Protein AF-0000000077751850 (afdb_homodimer)

Secondary structure (DSSP, 8-state):
------TTGGG-TTSTTTTT-GGG-SSTTTS-TT-HHHHHHHHHHT-HHHHHHHHHH--SHHHHHHHHHHHHHHHHHHHH-TTTTTHHHHHHHHHHHHHHHHHHHHHHHHS-S-HHHHHHHHHHHHHHHHHHHHHHHHHHTTS------------------/------TTGGG-TTSTTTTT-GGG-SSTTTS-TT-HHHHHHHHHHT-HHHHHHHHHH--SHHHHHHHHHHHHHHHHHHHH-TTTTTHHHHHHHHHHHHHHHHHHHHHHHHS-S-HHHHHHHHHHHHHHHHHHHHHHHHHHTTS------------------

InterPro domains:
  IPR004883 Lateral organ boundaries, LOB [PF03195] (6-106)
  IPR004883 Lateral organ boundaries, LOB [PS50891] (4-111)

Nearest PDB structures (foldseek):
  4l8i-assembly1_A  TM=4.004E-01  e=4.121E+00  synthetic construct
  4l8i-assembly1_A  TM=4.010E-01  e=3.771E+00  synthetic construct

pLDDT: mean 75.79, std 23.79, range [20.64, 98.19]

Radius of gyration: 25.73 Å; Cα contacts (8 Å, |Δi|>4): 328; chains: 2; bounding box: 65×72×96 Å

Solvent-accessible surface area (backbone atoms only — not comparable to full-atom values): 17938 Å² total; per-residue (Å²): 128,85,67,74,54,18,35,51,29,72,78,37,80,81,22,42,31,59,68,72,38,42,93,72,29,87,54,36,88,80,20,36,55,92,44,42,66,62,36,51,46,30,36,62,43,27,27,58,67,36,51,48,54,53,47,66,74,44,85,47,69,66,49,38,51,48,21,50,52,27,46,46,52,43,22,49,34,27,70,75,31,63,42,37,28,63,45,42,51,56,54,46,41,55,49,45,53,51,50,50,49,50,52,50,51,53,52,49,67,68,47,94,63,60,68,69,60,44,51,52,52,49,49,51,52,50,51,48,51,47,51,56,49,45,55,48,41,58,66,43,56,72,58,70,71,81,68,76,80,76,79,76,76,72,76,77,78,76,79,79,130,128,86,67,74,56,18,34,52,29,71,78,37,80,81,22,43,32,60,68,72,37,43,93,73,29,86,55,36,89,80,20,36,55,89,44,42,66,62,36,50,46,30,37,62,45,26,28,58,66,35,51,50,53,51,46,66,73,44,85,47,70,67,48,38,51,47,21,50,53,29,45,46,53,42,22,50,35,27,72,75,32,64,43,37,29,61,45,41,51,57,54,45,41,54,50,46,52,50,49,49,49,50,51,49,49,52,52,49,67,68,47,95,62,60,68,68,59,44,51,53,51,50,48,52,53,50,50,48,52,48,50,54,50,46,55,48,43,59,65,44,59,71,59,71,72,81,68,76,79,76,80,77,76,74,79,80,79,81,64,87,126

Sequence (322 aa):
MDLAICAACKFTSNGPCTLGNGDACIMAPFFPSTEPDKFDRVNKVFGVVNVYKILSILEEPLQREYAVNALCYEAEARIQDPIHGNYDLKLAYDNILNKFKRDIDSAINELEIPTDKKNQLKRLVDARRNAIIGMRENEQGGVHRADGASTSSGPANQNQPMDLAICAACKFTSNGPCTLGNGDACIMAPFFPSTEPDKFDRVNKVFGVVNVYKILSILEEPLQREYAVNALCYEAEARIQDPIHGNYDLKLAYDNILNKFKRDIDSAINELEIPTDKKNQLKRLVDARRNAIIGMRENEQGGVHRADGASTSSGPANQNQP

Foldseek 3Di:
DLAPDFLLCVQDCPACSNVVNLVPGLCCVPGGNVNNVQVVLLCVVQRSVRLSVVLVVDDDNVVNVVVSVVSSQQSVQCVVPVPCRCVVVVVVVLVVLVVVLVVVLVVLVPDPDDPVVSVVVNVVSVVVSCVVVVVVCVVVVVVDDPPDPPPPPPPPPPDDD/DLAPDFLLCVQDCPACSNVVNLVPGLCCVPGGNVNNVQVVLLCVVQRSVRLSVVLVVDDDNVVNVVVSVVSSQQSVQCVVPVPQRCVVCVVVVLVVLVVVLVVVLVVLVPDPDDPVVSVVVNVVSVVVSVVVVVVVCVVVVVPDDPPDPPPPPDDPPPDDD

Organism: Raphanus sativus (NCBI:txid3726)

Structure (mmCIF, N/CA/C/O backbone):
data_AF-0000000077751850-model_v1
#
loop_
_entity.id
_entity.type
_entity.pdbx_description
1 polymer 'LOB domain-containing protein 32-like'
#
loop_
_atom_site.group_PDB
_atom_site.id
_atom_site.type_symbol
_atom_site.label_atom_id
_atom_site.label_alt_id
_atom_site.label_comp_id
_atom_site.label_asym_id
_atom_site.label_entity_id
_atom_site.label_seq_id
_atom_site.pdbx_PDB_ins_code
_atom_site.Cartn_x
_atom_site.Cartn_y
_atom_site.Cartn_z
_atom_site.occupancy
_atom_site.B_iso_or_equiv
_atom_site.auth_seq_id
_atom_site.auth_comp_id
_atom_site.auth_asym_id
_atom_site.auth_atom_id
_atom_site.pdbx_PDB_model_num
ATOM 1 N N . MET A 1 1 ? -22.078 13.266 28.484 1 36.06 1 MET A N 1
ATOM 2 C CA . MET A 1 1 ? -21 12.305 28.641 1 36.06 1 MET A CA 1
ATOM 3 C C . MET A 1 1 ? -19.75 12.766 27.891 1 36.06 1 MET A C 1
ATOM 5 O O . MET A 1 1 ? -19.828 13.156 26.719 1 36.06 1 MET A O 1
ATOM 9 N N . ASP A 1 2 ? -18.875 13.5 28.375 1 49.91 2 ASP A N 1
ATOM 10 C CA . ASP A 1 2 ? -17.656 14.125 27.891 1 49.91 2 ASP A CA 1
ATOM 11 C C . ASP A 1 2 ? -16.844 13.148 27.031 1 49.91 2 ASP A C 1
ATOM 13 O O . ASP A 1 2 ? -16.25 12.203 27.547 1 49.91 2 ASP A O 1
ATOM 17 N N . LEU A 1 3 ? -17.312 12.711 25.969 1 63.16 3 LEU A N 1
ATOM 18 C CA . LEU A 1 3 ? -16.672 11.664 25.188 1 63.16 3 LEU A CA 1
ATOM 19 C C . LEU A 1 3 ? -15.195 11.969 24.969 1 63.16 3 LEU A C 1
ATOM 21 O O . LEU A 1 3 ? -14.82 13.117 24.75 1 63.16 3 LEU A O 1
ATOM 25 N N . ALA A 1 4 ? -14.289 11.195 25.531 1 85.44 4 ALA A N 1
ATOM 26 C CA . ALA A 1 4 ? -12.836 11.281 25.375 1 85.44 4 ALA A CA 1
ATOM 27 C C . ALA A 1 4 ? -12.445 11.539 23.922 1 85.44 4 ALA A C 1
ATOM 29 O O . ALA A 1 4 ? -13.086 11.031 23 1 85.44 4 ALA A O 1
ATOM 30 N N . ILE A 1 5 ? -11.641 12.719 23.812 1 95.69 5 ILE A N 1
ATOM 31 C CA . ILE A 1 5 ? -11.055 12.992 22.5 1 95.69 5 ILE A CA 1
ATOM 32 C C . ILE A 1 5 ? -10.445 11.711 21.922 1 95.69 5 ILE A C 1
ATOM 34 O O . ILE A 1 5 ? -9.68 11.023 22.609 1 95.69 5 ILE A O 1
ATOM 38 N N . CYS A 1 6 ? -10.883 11.344 20.781 1 97.44 6 CYS A N 1
ATOM 39 C CA . CYS A 1 6 ? -10.375 10.102 20.219 1 97.44 6 CYS A CA 1
ATOM 40 C C . CYS A 1 6 ? -8.891 10.219 19.875 1 97.44 6 CYS A C 1
ATOM 42 O O . CYS A 1 6 ? -8.328 11.312 19.922 1 97.44 6 CYS A O 1
ATOM 44 N N . ALA A 1 7 ? -8.273 9.148 19.562 1 97.75 7 ALA A N 1
ATOM 45 C CA . ALA A 1 7 ? -6.836 9.102 19.328 1 97.75 7 ALA A CA 1
ATOM 46 C C . ALA A 1 7 ? -6.453 9.898 18.078 1 97.75 7 ALA A C 1
ATOM 48 O O . ALA A 1 7 ? -5.34 10.422 17.984 1 97.75 7 ALA A O 1
ATOM 49 N N . ALA A 1 8 ? -7.34 10.031 17.125 1 98.12 8 ALA A N 1
ATOM 50 C CA . ALA A 1 8 ? -7.062 10.773 15.891 1 98.12 8 ALA A CA 1
ATOM 51 C C . ALA A 1 8 ? -7.168 12.273 16.125 1 98.12 8 ALA A C 1
ATOM 53 O O . ALA A 1 8 ? -6.27 13.031 15.742 1 98.12 8 ALA A O 1
ATOM 54 N N . CYS A 1 9 ? -8.156 12.664 16.797 1 97.5 9 CYS A N 1
ATOM 55 C CA . CYS A 1 9 ? -8.422 14.086 16.984 1 97.5 9 CYS A CA 1
ATOM 56 C C . CYS A 1 9 ? -7.398 14.711 17.922 1 97.5 9 CYS A C 1
ATOM 58 O O . CYS A 1 9 ? -7.273 15.938 17.969 1 97.5 9 CYS A O 1
ATOM 60 N N . LYS A 1 10 ? -6.676 13.922 18.625 1 96.94 10 LYS A N 1
ATOM 61 C CA . LYS A 1 10 ? -5.59 14.445 19.438 1 96.94 10 LYS A CA 1
ATOM 62 C C . LYS A 1 10 ? -4.527 15.125 18.578 1 96.94 10 LYS A C 1
ATOM 64 O O . LYS A 1 10 ? -3.76 15.953 19.078 1 96.94 10 LYS A O 1
ATOM 69 N N . PHE A 1 11 ? -4.449 14.82 17.328 1 97.12 11 PHE A N 1
ATOM 70 C CA . PHE A 1 11 ? -3.398 15.305 16.453 1 97.12 11 PHE A CA 1
ATOM 71 C C . PHE A 1 11 ? -3.852 16.562 15.719 1 97.12 11 PHE A C 1
ATOM 73 O O . PHE A 1 11 ? -3.127 17.078 14.859 1 97.12 11 PHE A O 1
ATOM 80 N N . THR A 1 12 ? -5.012 17.016 15.953 1 95.25 12 THR A N 1
ATOM 81 C CA . THR A 1 12 ? -5.5 18.188 15.219 1 95.25 12 THR A CA 1
ATOM 82 C C . THR A 1 12 ? -6.398 19.047 16.109 1 95.25 12 THR A C 1
ATOM 84 O O . THR A 1 12 ? -7.129 18.516 16.953 1 95.25 12 THR A O 1
ATOM 87 N N . SER A 1 13 ? -6.336 20.297 15.969 1 94.44 13 SER A N 1
ATOM 88 C CA . SER A 1 13 ? -7.168 21.234 16.719 1 94.44 13 SER A CA 1
ATOM 89 C C . SER A 1 13 ? -8.539 21.391 16.078 1 94.44 13 SER A C 1
ATOM 91 O O . SER A 1 13 ? -9.461 21.938 16.688 1 94.44 13 SER A O 1
ATOM 93 N N . ASN A 1 14 ? -8.641 20.938 14.852 1 92.94 14 ASN A N 1
ATOM 94 C CA . ASN A 1 14 ? -9.883 21.109 14.109 1 92.94 14 ASN A CA 1
ATOM 95 C C . ASN A 1 14 ? -10.68 19.812 14.047 1 92.94 14 ASN A C 1
ATOM 97 O O . ASN A 1 14 ? -11.633 19.703 13.273 1 92.94 14 ASN A O 1
ATOM 101 N N . GLY A 1 15 ? -10.305 18.891 14.812 1 94.06 15 GLY A N 1
ATOM 102 C CA . GLY A 1 15 ? -11.016 17.625 14.82 1 94.06 15 GLY A CA 1
ATOM 103 C C . GLY A 1 15 ? -12.383 17.719 15.477 1 94.06 15 GLY A C 1
ATOM 104 O O . GLY A 1 15 ? -12.594 18.531 16.375 1 94.06 15 GLY A O 1
ATOM 105 N N . PRO A 1 16 ? -13.281 16.875 15.016 1 94.44 16 PRO A N 1
ATOM 106 C CA . PRO A 1 16 ? -14.633 16.922 15.578 1 94.44 16 PRO A CA 1
ATOM 107 C C . PRO A 1 16 ? -14.648 16.766 17.094 1 94.44 16 PRO A C 1
ATOM 109 O O . PRO A 1 16 ? -15.398 17.453 17.797 1 94.44 16 PRO A O 1
ATOM 112 N N . CYS A 1 17 ? -13.781 15.898 17.625 1 95.19 17 CYS A N 1
ATOM 113 C CA . CYS A 1 17 ? -13.727 15.727 19.062 1 95.19 17 CYS A CA 1
ATOM 114 C C . CYS A 1 17 ? -13.203 16.984 19.75 1 95.19 17 CYS A C 1
ATOM 116 O O . CYS A 1 17 ? -13.703 17.375 20.812 1 95.19 17 CYS A O 1
ATOM 118 N N . THR A 1 18 ? -12.227 17.547 19.156 1 94.38 18 THR A N 1
ATOM 119 C CA . THR A 1 18 ? -11.594 18.734 19.734 1 94.38 18 THR A CA 1
ATOM 120 C C . THR A 1 18 ? -12.539 19.922 19.703 1 94.38 18 THR A C 1
ATOM 122 O O . THR A 1 18 ? -12.5 20.781 20.578 1 94.38 18 THR A O 1
ATOM 125 N N . LEU A 1 19 ? -13.422 19.906 18.766 1 94.38 19 LEU A N 1
ATOM 126 C CA . LEU A 1 19 ? -14.367 21 18.609 1 94.38 19 LEU A CA 1
ATOM 127 C C . LEU A 1 19 ? -15.656 20.734 19.375 1 94.38 19 LEU A C 1
ATOM 129 O O . LEU A 1 19 ? -16.656 21.438 19.188 1 94.38 19 LEU A O 1
ATOM 133 N N . GLY A 1 20 ? -15.68 19.656 20.125 1 92.38 20 GLY A N 1
ATOM 134 C CA . GLY A 1 20 ? -16.812 19.375 20.984 1 92.38 20 GLY A CA 1
ATOM 135 C C . GLY A 1 20 ? -17.891 18.547 20.312 1 92.38 20 GLY A C 1
ATOM 136 O O . GLY A 1 20 ? -19.016 18.453 20.797 1 92.38 20 GLY A O 1
ATOM 137 N N . ASN A 1 21 ? -17.578 18.062 19.109 1 92.69 21 ASN A N 1
ATOM 138 C CA . ASN A 1 21 ? -18.531 17.281 18.344 1 92.69 21 ASN A CA 1
ATOM 139 C C . ASN A 1 21 ? -18.109 15.82 18.234 1 92.69 21 ASN A C 1
ATOM 141 O O . ASN A 1 21 ? -18.094 15.25 17.141 1 92.69 21 ASN A O 1
ATOM 145 N N . GLY A 1 22 ? -17.75 15.242 19.375 1 92.75 22 GLY A N 1
ATOM 146 C CA . GLY A 1 22 ? -17.219 13.891 19.406 1 92.75 22 GLY A CA 1
ATOM 147 C C . GLY A 1 22 ? -18.219 12.852 18.922 1 92.75 22 GLY A C 1
ATOM 148 O O . GLY A 1 22 ? -17.844 11.852 18.312 1 92.75 22 GLY A O 1
ATOM 149 N N . ASP A 1 23 ? -19.5 13.016 19.094 1 91.56 23 ASP A N 1
ATOM 150 C CA . ASP A 1 23 ? -20.547 12.07 18.719 1 91.56 23 ASP A CA 1
ATOM 151 C C . ASP A 1 23 ? -20.641 11.945 17.203 1 91.56 23 ASP A C 1
ATOM 153 O O . ASP A 1 23 ? -21.094 10.922 16.688 1 91.56 23 ASP A O 1
ATOM 157 N N . ALA A 1 24 ? -20.172 12.977 16.562 1 92.06 24 ALA A N 1
ATOM 158 C CA . ALA A 1 24 ? -20.25 12.992 15.102 1 92.06 24 ALA A CA 1
ATOM 159 C C . ALA A 1 24 ? -18.906 12.664 14.469 1 92.06 24 ALA A C 1
ATOM 161 O O . ALA A 1 24 ? -18.766 12.711 13.242 1 92.06 24 ALA A O 1
ATOM 162 N N . CYS A 1 25 ? -17.953 12.297 15.328 1 96.06 25 CYS A N 1
ATOM 163 C CA . CYS A 1 25 ? -16.609 12.062 14.805 1 96.06 25 CYS A CA 1
ATOM 164 C C . CYS A 1 25 ? -16.547 10.727 14.07 1 96.06 25 CYS A C 1
ATOM 166 O O . CYS A 1 25 ? -16.703 9.672 14.68 1 96.06 25 CYS A O 1
ATOM 168 N N . ILE A 1 26 ? -16.219 10.797 12.812 1 96.06 26 ILE A N 1
ATOM 169 C CA . ILE A 1 26 ? -16.219 9.617 11.961 1 96.06 26 ILE A CA 1
ATOM 170 C C . ILE A 1 26 ? -14.984 8.773 12.25 1 96.06 26 ILE A C 1
ATOM 172 O O . ILE A 1 26 ? -14.891 7.625 11.812 1 96.06 26 ILE A O 1
ATOM 176 N N . MET A 1 27 ? -13.984 9.273 12.992 1 97.06 27 MET A N 1
ATOM 177 C CA . MET A 1 27 ? -12.766 8.539 13.305 1 97.06 27 MET A CA 1
ATOM 178 C C . MET A 1 27 ? -12.859 7.875 14.672 1 97.06 27 MET A C 1
ATOM 180 O O . MET A 1 27 ? -12.219 6.855 14.922 1 97.06 27 MET A O 1
ATOM 184 N N . ALA A 1 28 ? -13.742 8.344 15.508 1 96.5 28 ALA A N 1
ATOM 185 C CA . ALA A 1 28 ? -13.805 7.949 16.906 1 96.5 28 ALA A CA 1
ATOM 186 C C . ALA A 1 28 ? -14.094 6.457 17.047 1 96.5 28 ALA A C 1
ATOM 188 O O . ALA A 1 28 ? -13.484 5.77 17.859 1 96.5 28 ALA A O 1
ATOM 189 N N . PRO A 1 29 ? -14.961 5.91 16.297 1 95.38 29 PRO A N 1
ATOM 190 C CA . PRO A 1 29 ? -15.25 4.484 16.438 1 95.38 29 PRO A CA 1
ATOM 191 C C . PRO A 1 29 ? -14.039 3.602 16.141 1 95.38 29 PRO A C 1
ATOM 193 O O . PRO A 1 29 ? -13.953 2.473 16.625 1 95.38 29 PRO A O 1
ATOM 196 N N . PHE A 1 30 ? -13.125 4.117 15.383 1 96.56 30 PHE A N 1
ATOM 197 C CA . PHE A 1 30 ? -12.047 3.279 14.875 1 96.56 30 PHE A CA 1
ATOM 198 C C . PHE A 1 30 ? -10.734 3.59 15.586 1 96.56 30 PHE A C 1
ATOM 200 O O . PHE A 1 30 ? -9.805 2.781 15.562 1 96.56 30 PHE A O 1
ATOM 207 N N . PHE A 1 31 ? -10.695 4.738 16.125 1 97.38 31 PHE A N 1
ATOM 208 C CA . PHE A 1 31 ? -9.492 5.188 16.812 1 97.38 31 PHE A CA 1
ATOM 209 C C . PHE A 1 31 ? -9.82 5.711 18.203 1 97.38 31 PHE A C 1
ATOM 211 O O . PHE A 1 31 ? -9.594 6.887 18.5 1 97.38 31 PHE A O 1
ATOM 218 N N . PRO A 1 32 ? -10.25 4.789 18.969 1 95.5 32 PRO A N 1
ATOM 219 C CA . PRO A 1 32 ? -10.594 5.227 20.328 1 95.5 32 PRO A CA 1
ATOM 220 C C . PRO A 1 32 ? -9.367 5.668 21.125 1 95.5 32 PRO A C 1
ATOM 222 O O . PRO A 1 32 ? -8.242 5.258 20.828 1 95.5 32 PRO A O 1
ATOM 225 N N . SER A 1 33 ? -9.586 6.441 22.156 1 95.44 33 SER A N 1
ATOM 226 C CA . SER A 1 33 ? -8.508 6.973 22.984 1 95.44 33 SER A CA 1
ATOM 227 C C . SER A 1 33 ? -7.805 5.859 23.766 1 95.44 33 SER A C 1
ATOM 229 O O . SER A 1 33 ? -6.66 6.02 24.188 1 95.44 33 SER A O 1
ATOM 231 N N . THR A 1 34 ? -8.453 4.793 23.875 1 95 34 THR A N 1
ATOM 232 C CA . THR A 1 34 ? -7.91 3.668 24.625 1 95 34 THR A CA 1
ATOM 233 C C . THR A 1 34 ? -6.867 2.916 23.812 1 95 34 THR A C 1
ATOM 235 O O . THR A 1 34 ? -6.113 2.104 24.344 1 95 34 THR A O 1
ATOM 238 N N . GLU A 1 35 ? -6.793 3.107 22.484 1 95.25 35 GLU A N 1
ATOM 239 C CA . GLU A 1 35 ? -5.816 2.488 21.594 1 95.25 35 GLU A CA 1
ATOM 240 C C . GLU A 1 35 ? -5.023 3.543 20.828 1 95.25 35 GLU A C 1
ATOM 242 O O . GLU A 1 35 ? -5.043 3.568 19.609 1 95.25 35 GLU A O 1
ATOM 247 N N . PRO A 1 36 ? -4.277 4.312 21.531 1 95.88 36 PRO A N 1
ATOM 248 C CA . PRO A 1 36 ? -3.609 5.445 20.891 1 95.88 36 PRO A CA 1
ATOM 249 C C . PRO A 1 36 ? -2.559 5.012 19.875 1 95.88 36 PRO A C 1
ATOM 251 O O . PRO A 1 36 ? -2.328 5.711 18.891 1 95.88 36 PRO A O 1
ATOM 254 N N . ASP A 1 37 ? -1.909 3.848 20.094 1 96.56 37 ASP A N 1
ATOM 255 C CA . ASP A 1 37 ? -0.83 3.395 19.234 1 96.56 37 ASP A CA 1
ATOM 256 C C . ASP A 1 37 ? -1.338 3.139 17.812 1 96.56 37 ASP A C 1
ATOM 258 O O . ASP A 1 37 ? -0.607 3.336 16.844 1 96.56 37 ASP A O 1
ATOM 262 N N . LYS A 1 38 ? -2.551 2.721 17.812 1 94.38 38 LYS A N 1
ATOM 263 C CA . LYS A 1 38 ? -3.125 2.396 16.5 1 94.38 38 LYS A CA 1
ATOM 264 C C . LYS A 1 38 ? -3.098 3.605 15.578 1 94.38 38 LYS A C 1
ATOM 266 O O . LYS A 1 38 ? -2.596 3.521 14.453 1 94.38 38 LYS A O 1
ATOM 271 N N . PHE A 1 39 ? -3.6 4.75 16.094 1 97.5 39 PHE A N 1
ATOM 272 C CA . PHE A 1 39 ? -3.617 5.906 15.195 1 97.5 39 PHE A CA 1
ATOM 273 C C . PHE A 1 39 ? -2.229 6.527 15.086 1 97.5 39 PHE A C 1
ATOM 275 O O . PHE A 1 39 ? -1.889 7.121 14.062 1 97.5 39 PHE A O 1
ATOM 282 N N . ASP A 1 40 ? -1.388 6.355 16.094 1 97.94 40 ASP A N 1
ATOM 283 C CA . ASP A 1 40 ? -0.023 6.867 16.016 1 97.94 40 ASP A CA 1
ATOM 284 C C . ASP A 1 40 ? 0.691 6.348 14.773 1 97.94 40 ASP A C 1
ATOM 286 O O . ASP A 1 40 ? 1.348 7.113 14.062 1 97.94 40 ASP A O 1
ATOM 290 N N . ARG A 1 41 ? 0.506 5.109 14.555 1 96 41 ARG A N 1
ATOM 291 C CA . ARG A 1 41 ? 1.165 4.473 13.422 1 96 41 ARG A CA 1
ATOM 292 C C . ARG A 1 41 ? 0.588 4.973 12.102 1 96 41 ARG A C 1
ATOM 294 O O . ARG A 1 41 ? 1.332 5.246 11.156 1 96 41 ARG A O 1
ATOM 301 N N . VAL A 1 42 ? -0.676 5.156 12.055 1 98.06 42 VAL A N 1
ATOM 302 C CA . VAL A 1 42 ? -1.357 5.645 10.859 1 98.06 42 VAL A CA 1
ATOM 303 C C . VAL A 1 42 ? -0.974 7.102 10.602 1 98.06 42 VAL A C 1
ATOM 305 O O . VAL A 1 42 ? -0.701 7.484 9.469 1 98.06 42 VAL A O 1
ATOM 308 N N . ASN A 1 43 ? -0.89 7.832 11.664 1 98.19 43 ASN A N 1
ATOM 309 C CA . ASN A 1 43 ? -0.551 9.25 11.57 1 98.19 43 ASN A CA 1
ATOM 310 C C . ASN A 1 43 ? 0.87 9.453 11.047 1 98.19 43 ASN A C 1
ATOM 312 O O . ASN A 1 43 ? 1.144 10.422 10.336 1 98.19 43 ASN A O 1
ATOM 316 N N . LYS A 1 44 ? 1.753 8.594 11.391 1 96.88 44 LYS A N 1
ATOM 317 C CA . LYS A 1 44 ? 3.15 8.688 10.984 1 96.88 44 LYS A CA 1
ATOM 318 C C . LYS A 1 44 ? 3.287 8.578 9.469 1 96.88 44 LYS A C 1
ATOM 320 O O . LYS A 1 44 ? 4.223 9.133 8.883 1 96.88 44 LYS A O 1
ATOM 325 N N . VAL A 1 45 ? 2.318 7.973 8.883 1 97.31 45 VAL A N 1
ATOM 326 C CA . VAL A 1 45 ? 2.473 7.656 7.469 1 97.31 45 VAL A CA 1
ATOM 327 C C . VAL A 1 45 ? 1.53 8.523 6.641 1 97.31 45 VAL A C 1
ATOM 329 O O . VAL A 1 45 ? 1.924 9.07 5.605 1 97.31 45 VAL A O 1
ATOM 332 N N . PHE A 1 46 ? 0.344 8.719 7.09 1 97.75 46 PHE A N 1
ATOM 333 C CA . PHE A 1 46 ? -0.667 9.352 6.25 1 97.75 46 PHE A CA 1
ATOM 334 C C . PHE A 1 46 ? -1.009 10.742 6.77 1 97.75 46 PHE A C 1
ATOM 336 O O . PHE A 1 46 ? -1.413 11.617 6 1 97.75 46 PHE A O 1
ATOM 343 N N . GLY A 1 47 ? -0.933 10.875 8.086 1 97.06 47 GLY A N 1
ATOM 344 C CA . GLY A 1 47 ? -1.361 12.125 8.688 1 97.06 47 GLY A CA 1
ATOM 345 C C . GLY A 1 47 ? -2.855 12.188 8.945 1 97.06 47 GLY A C 1
ATOM 346 O O . GLY A 1 47 ? -3.646 11.664 8.156 1 97.06 47 GLY A O 1
ATOM 347 N N . VAL A 1 48 ? -3.16 12.867 10.008 1 97.81 48 VAL A N 1
ATOM 348 C CA . VAL A 1 48 ? -4.535 12.898 10.492 1 97.81 48 VAL A CA 1
ATOM 349 C C . VAL A 1 48 ? -5.426 13.602 9.469 1 97.81 48 VAL A C 1
ATOM 351 O O . VAL A 1 48 ? -6.566 13.188 9.25 1 97.81 48 VAL A O 1
ATOM 354 N N . VAL A 1 49 ? -4.98 14.578 8.789 1 96.06 49 VAL A N 1
ATOM 355 C CA . VAL A 1 49 ? -5.777 15.352 7.84 1 96.06 49 VAL A CA 1
ATOM 356 C C . VAL A 1 49 ? -6.156 14.477 6.648 1 96.06 49 VAL A C 1
ATOM 358 O O . VAL A 1 49 ? -7.324 14.414 6.258 1 96.06 49 VAL A O 1
ATOM 361 N N . ASN A 1 50 ? -5.184 13.805 6.172 1 96.56 50 ASN A N 1
ATOM 362 C CA . ASN A 1 50 ? -5.434 12.961 5.008 1 96.56 50 ASN A CA 1
ATOM 363 C C . ASN A 1 50 ? -6.316 11.766 5.355 1 96.56 50 ASN A C 1
ATOM 365 O O . ASN A 1 50 ? -7.18 11.375 4.566 1 96.56 50 ASN A O 1
ATOM 369 N N . VAL A 1 51 ? -6.102 11.211 6.531 1 97.94 51 VAL A N 1
ATOM 370 C CA . VAL A 1 51 ? -6.949 10.109 6.984 1 97.94 51 VAL A CA 1
ATOM 371 C C . VAL A 1 51 ? -8.398 10.586 7.094 1 97.94 51 VAL A C 1
ATOM 373 O O . VAL A 1 51 ? -9.32 9.898 6.652 1 97.94 51 VAL A O 1
ATOM 376 N N . TYR A 1 52 ? -8.609 11.766 7.641 1 96.88 52 TYR A N 1
ATOM 377 C CA . TYR A 1 52 ? -9.953 12.32 7.754 1 96.88 52 TYR A CA 1
ATOM 378 C C . TYR A 1 52 ? -10.594 12.484 6.379 1 96.88 52 TYR A C 1
ATOM 380 O O . TYR A 1 52 ? -11.766 12.148 6.188 1 96.88 52 TYR A O 1
ATOM 388 N N . LYS A 1 53 ? -9.836 13.039 5.496 1 96.19 53 LYS A N 1
ATOM 389 C CA . LYS A 1 53 ? -10.336 13.242 4.141 1 96.19 53 LYS A CA 1
ATOM 390 C C . LYS A 1 53 ? -10.758 11.922 3.504 1 96.19 53 LYS A C 1
ATOM 392 O O . LYS A 1 53 ? -11.836 11.836 2.902 1 96.19 53 LYS A O 1
ATOM 397 N N . ILE A 1 54 ? -9.961 10.891 3.656 1 96.31 54 ILE A N 1
ATOM 398 C CA . ILE A 1 54 ? -10.25 9.586 3.074 1 96.31 54 ILE A CA 1
ATOM 399 C C . ILE A 1 54 ? -11.547 9.031 3.656 1 96.31 54 ILE A C 1
ATOM 401 O O . ILE A 1 54 ? -12.43 8.594 2.914 1 96.31 54 ILE A O 1
ATOM 405 N N . LEU A 1 55 ? -11.664 9.133 4.93 1 96.94 55 LEU A N 1
ATOM 406 C CA . LEU A 1 55 ? -12.82 8.539 5.598 1 96.94 55 LEU A CA 1
ATOM 407 C C . LEU A 1 55 ? -14.078 9.367 5.348 1 96.94 55 LEU A C 1
ATOM 409 O O . LEU A 1 55 ? -15.188 8.836 5.324 1 96.94 55 LEU A O 1
ATOM 413 N N . SER A 1 56 ? -13.867 10.641 5.109 1 95.5 56 SER A N 1
ATOM 414 C CA . SER A 1 56 ? -15.008 11.539 4.934 1 95.5 56 SER A CA 1
ATOM 415 C C . SER A 1 56 ? -15.711 11.289 3.604 1 95.5 56 SER A C 1
ATOM 417 O O . SER A 1 56 ? -16.891 11.594 3.457 1 95.5 56 SER A O 1
ATOM 419 N N . ILE A 1 57 ? -14.984 10.789 2.668 1 94.88 57 ILE A N 1
ATOM 420 C CA . ILE A 1 57 ? -15.578 10.547 1.358 1 94.88 57 ILE A CA 1
ATOM 421 C C . ILE A 1 57 ? -16.391 9.258 1.391 1 94.88 57 ILE A C 1
ATOM 423 O O . ILE A 1 57 ? -17.234 9.023 0.516 1 94.88 57 ILE A O 1
ATOM 427 N N . LEU A 1 58 ? -16.156 8.422 2.365 1 92.81 58 LEU A N 1
ATOM 428 C CA . LEU A 1 58 ? -16.828 7.133 2.488 1 92.81 58 LEU A CA 1
ATOM 429 C C . LEU A 1 58 ? -18.141 7.273 3.273 1 92.81 58 LEU A C 1
ATOM 431 O O . LEU A 1 58 ? -18.141 7.836 4.371 1 92.81 58 LEU A O 1
ATOM 435 N N . GLU A 1 59 ? -19.188 6.738 2.75 1 89 59 GLU A N 1
ATOM 436 C CA . GLU A 1 59 ? -20.516 6.973 3.316 1 89 59 GLU A CA 1
ATOM 437 C C . GLU A 1 59 ? -20.891 5.879 4.309 1 89 59 GLU A C 1
ATOM 439 O O . GLU A 1 59 ? -21.469 6.16 5.367 1 89 59 GLU A O 1
ATOM 444 N N . GLU A 1 60 ? -20.562 4.711 4.078 1 90.19 60 GLU A N 1
ATOM 445 C CA . GLU A 1 60 ? -21.016 3.576 4.871 1 90.19 60 GLU A CA 1
ATOM 446 C C . GLU A 1 60 ? -20 3.215 5.953 1 90.19 60 GLU A C 1
ATOM 448 O O . GLU A 1 60 ? -18.812 3.123 5.68 1 90.19 60 GLU A O 1
ATOM 453 N N . PRO A 1 61 ? -20.5 2.941 7.152 1 87.94 61 PRO A N 1
ATOM 454 C CA . PRO A 1 61 ? -19.609 2.566 8.25 1 87.94 61 PRO A CA 1
ATOM 455 C C . PRO A 1 61 ? -18.734 1.357 7.906 1 87.94 61 PRO A C 1
ATOM 457 O O . PRO A 1 61 ? -17.578 1.292 8.312 1 87.94 61 PRO A O 1
ATOM 460 N N . LEU A 1 62 ? -19.297 0.49 7.246 1 88.69 62 LEU A N 1
ATOM 461 C CA . LEU A 1 62 ? -18.531 -0.696 6.887 1 88.69 62 LEU A CA 1
ATOM 462 C C . LEU A 1 62 ? -17.391 -0.339 5.938 1 88.69 62 LEU A C 1
ATOM 464 O O . LEU A 1 62 ? -16.312 -0.908 6.027 1 88.69 62 LEU A O 1
ATOM 468 N N . GLN A 1 63 ? -17.656 0.559 5.047 1 89.88 63 GLN A N 1
ATOM 469 C CA . GLN A 1 63 ? -16.609 1.036 4.152 1 89.88 63 GLN A CA 1
ATOM 470 C C . GLN A 1 63 ? -15.477 1.701 4.934 1 89.88 63 GLN A C 1
ATOM 472 O O . GLN A 1 63 ? -14.297 1.482 4.645 1 89.88 63 GLN A O 1
ATOM 477 N N . ARG A 1 64 ? -15.859 2.465 5.926 1 94.75 64 ARG A N 1
ATOM 478 C CA . ARG A 1 64 ? -14.852 3.127 6.754 1 94.75 64 ARG A CA 1
ATOM 479 C C . ARG A 1 64 ? -14.039 2.109 7.547 1 94.75 64 ARG A C 1
ATOM 481 O O . ARG A 1 64 ? -12.828 2.273 7.727 1 94.75 64 ARG A O 1
ATOM 488 N N . GLU A 1 65 ? -14.719 1.096 7.988 1 91.12 65 GLU A N 1
ATOM 489 C CA . GLU A 1 65 ? -14.016 0.045 8.719 1 91.12 65 GLU A CA 1
ATOM 490 C C . GLU A 1 65 ? -12.953 -0.619 7.844 1 91.12 65 GLU A C 1
ATOM 492 O O . GLU A 1 65 ? -11.812 -0.812 8.273 1 91.12 65 GLU A O 1
ATOM 497 N N . TYR A 1 66 ? -13.289 -0.912 6.633 1 85.62 66 TYR A N 1
ATOM 498 C CA . TYR A 1 66 ? -12.344 -1.518 5.707 1 85.62 66 TYR A CA 1
ATOM 499 C C . TYR A 1 66 ? -11.188 -0.567 5.41 1 85.62 66 TYR A C 1
ATOM 501 O O . TYR A 1 66 ? -10.023 -0.981 5.383 1 85.62 66 TYR A O 1
ATOM 509 N N . ALA A 1 67 ? -11.539 0.641 5.188 1 94 67 ALA A N 1
ATOM 510 C CA . ALA A 1 67 ? -10.516 1.633 4.883 1 94 67 ALA A CA 1
ATOM 511 C C . ALA A 1 67 ? -9.539 1.792 6.047 1 94 67 ALA A C 1
ATOM 513 O O . ALA A 1 67 ? -8.328 1.853 5.848 1 94 67 ALA A O 1
ATOM 514 N N . VAL A 1 68 ? -10.047 1.802 7.254 1 95.25 68 VAL A N 1
ATOM 515 C CA . VAL A 1 68 ? -9.219 1.94 8.445 1 95.25 68 VAL A CA 1
ATOM 516 C C . VAL A 1 68 ? -8.281 0.738 8.562 1 95.25 68 VAL A C 1
ATOM 518 O O . VAL A 1 68 ? -7.09 0.896 8.836 1 95.25 68 VAL A O 1
ATOM 521 N N . ASN A 1 69 ? -8.836 -0.39 8.312 1 88.19 69 ASN A N 1
ATOM 522 C CA . ASN A 1 69 ? -8.008 -1.591 8.352 1 88.19 69 ASN A CA 1
ATOM 523 C C . ASN A 1 69 ? -6.906 -1.549 7.301 1 88.19 69 ASN A C 1
ATOM 525 O O . ASN A 1 69 ? -5.762 -1.896 7.586 1 88.19 69 ASN A O 1
ATOM 529 N N . ALA A 1 70 ? -7.219 -1.155 6.18 1 87.88 70 ALA A N 1
ATOM 530 C CA . ALA A 1 70 ? -6.242 -1.045 5.102 1 87.88 70 ALA A CA 1
ATOM 531 C C . ALA A 1 70 ? -5.164 -0.016 5.441 1 87.88 70 ALA A C 1
ATOM 533 O O . ALA A 1 70 ? -3.971 -0.284 5.285 1 87.88 70 ALA A O 1
ATOM 534 N N . LEU A 1 71 ? -5.605 1.12 5.984 1 94.75 71 LEU A N 1
ATOM 535 C CA . LEU A 1 71 ? -4.672 2.174 6.359 1 94.75 71 LEU A CA 1
ATOM 536 C C . LEU A 1 71 ? -3.715 1.691 7.445 1 94.75 71 LEU A C 1
ATOM 538 O O . LEU A 1 71 ? -2.518 1.979 7.398 1 94.75 71 LEU A O 1
ATOM 542 N N . CYS A 1 72 ? -4.305 0.987 8.367 1 92.94 72 CYS A N 1
ATOM 543 C CA . CYS A 1 72 ? -3.479 0.467 9.453 1 92.94 72 CYS A CA 1
ATOM 544 C C . CYS A 1 72 ? -2.439 -0.515 8.922 1 92.94 72 CYS A C 1
ATOM 546 O O . CYS A 1 72 ? -1.265 -0.439 9.289 1 92.94 72 CYS A O 1
ATOM 548 N N . TYR A 1 73 ? -2.828 -1.366 8.086 1 87.5 73 TYR A N 1
ATOM 549 C CA . TYR A 1 73 ? -1.926 -2.35 7.496 1 87.5 73 TYR A CA 1
ATOM 550 C C . TYR A 1 73 ? -0.824 -1.666 6.695 1 87.5 73 TYR A C 1
ATOM 552 O O . TYR A 1 73 ? 0.352 -2.014 6.824 1 87.5 73 TYR A O 1
ATOM 560 N N . GLU A 1 74 ? -1.21 -0.74 5.91 1 90.31 74 GLU A N 1
ATOM 561 C CA . GLU A 1 74 ? -0.278 -0.021 5.047 1 90.31 74 GLU A CA 1
ATOM 562 C C . GLU A 1 74 ? 0.709 0.805 5.867 1 90.31 74 GLU A C 1
ATOM 564 O O . GLU A 1 74 ? 1.891 0.89 5.523 1 90.31 74 GLU A O 1
ATOM 569 N N . ALA A 1 75 ? 0.182 1.416 6.859 1 94.94 75 ALA A N 1
ATOM 570 C CA . ALA A 1 75 ? 1.063 2.193 7.727 1 94.94 75 ALA A CA 1
ATOM 571 C C . ALA A 1 75 ? 2.133 1.306 8.359 1 94.94 75 ALA A C 1
ATOM 573 O O . ALA A 1 75 ? 3.312 1.665 8.383 1 94.94 75 ALA A O 1
ATOM 574 N N . GLU A 1 76 ? 1.681 0.188 8.758 1 88.12 76 GLU A N 1
ATOM 575 C CA . GLU A 1 76 ? 2.617 -0.747 9.375 1 88.12 76 GLU A CA 1
ATOM 576 C C . GLU A 1 76 ? 3.688 -1.19 8.383 1 88.12 76 GLU A C 1
ATOM 578 O O . GLU A 1 76 ? 4.871 -1.251 8.727 1 88.12 76 GLU A O 1
ATOM 583 N N . ALA A 1 77 ? 3.35 -1.512 7.238 1 85.12 77 ALA A N 1
ATOM 584 C CA . ALA A 1 77 ? 4.293 -1.948 6.211 1 85.12 77 ALA A CA 1
ATOM 585 C C . ALA A 1 77 ? 5.328 -0.865 5.918 1 85.12 77 ALA A C 1
ATOM 587 O O . ALA A 1 77 ? 6.516 -1.158 5.766 1 85.12 77 ALA A O 1
ATOM 588 N N . ARG A 1 78 ? 4.871 0.394 5.852 1 92.31 78 ARG A N 1
ATOM 589 C CA . ARG A 1 78 ? 5.766 1.51 5.559 1 92.31 78 ARG A CA 1
ATOM 590 C C . ARG A 1 78 ? 6.734 1.753 6.711 1 92.31 78 ARG A C 1
ATOM 592 O O . ARG A 1 78 ? 7.902 2.074 6.484 1 92.31 78 ARG A O 1
ATOM 599 N N . ILE A 1 79 ? 6.223 1.598 7.898 1 92.38 79 ILE A N 1
ATOM 600 C CA . ILE A 1 79 ? 7.07 1.783 9.07 1 92.38 79 ILE A CA 1
ATOM 601 C C . ILE A 1 79 ? 8.156 0.709 9.094 1 92.38 79 ILE A C 1
ATOM 603 O O . ILE A 1 79 ? 9.312 0.996 9.406 1 92.38 79 ILE A O 1
ATOM 607 N N . GLN A 1 80 ? 7.828 -0.442 8.727 1 87.06 80 GLN A N 1
ATOM 608 C CA . GLN A 1 80 ? 8.766 -1.562 8.75 1 87.06 80 GLN A CA 1
ATOM 609 C C . GLN A 1 80 ? 9.758 -1.479 7.59 1 87.06 80 GLN A C 1
ATOM 611 O O . GLN A 1 80 ? 10.922 -1.839 7.738 1 87.06 80 GLN A O 1
ATOM 616 N N . ASP A 1 81 ? 9.266 -1.025 6.453 1 87.81 81 ASP A N 1
ATOM 617 C CA . ASP A 1 81 ? 10.078 -0.878 5.246 1 87.81 81 ASP A CA 1
ATOM 618 C C . ASP A 1 81 ? 9.836 0.479 4.59 1 87.81 81 ASP A C 1
ATOM 620 O O . ASP A 1 81 ? 9.039 0.59 3.658 1 87.81 81 ASP A O 1
ATOM 624 N N . PRO A 1 82 ? 10.617 1.422 4.965 1 91.25 82 PRO A N 1
ATOM 625 C CA . PRO A 1 82 ? 10.391 2.775 4.453 1 91.25 82 PRO A CA 1
ATOM 626 C C . PRO A 1 82 ? 10.68 2.902 2.961 1 91.25 82 PRO A C 1
ATOM 628 O O . PRO A 1 82 ? 10.242 3.861 2.32 1 91.25 82 PRO A O 1
ATOM 631 N N . ILE A 1 83 ? 11.422 2.004 2.453 1 88.56 83 ILE A N 1
ATOM 632 C CA . ILE A 1 83 ? 11.773 2.066 1.038 1 88.56 83 ILE A CA 1
ATOM 633 C C . ILE A 1 83 ? 10.609 1.542 0.195 1 88.56 83 ILE A C 1
ATOM 635 O O . ILE A 1 83 ? 10.148 2.219 -0.729 1 88.56 83 ILE A O 1
ATOM 639 N N . HIS A 1 84 ? 10.047 0.46 0.513 1 84.31 84 HIS A N 1
ATOM 640 C CA . HIS A 1 84 ? 9.117 -0.206 -0.396 1 84.31 84 HIS A CA 1
ATOM 641 C C . HIS A 1 84 ? 7.688 -0.113 0.112 1 84.31 84 HIS A C 1
ATOM 643 O O . HIS A 1 84 ? 6.738 -0.26 -0.663 1 84.31 84 HIS A O 1
ATOM 649 N N . GLY A 1 85 ? 7.539 0.074 1.396 1 87.19 85 GLY A N 1
ATOM 650 C CA . GLY A 1 85 ? 6.188 0.093 1.938 1 87.19 85 GLY A CA 1
ATOM 651 C C . GLY A 1 85 ? 5.367 -1.121 1.542 1 87.19 85 GLY A C 1
ATOM 652 O O . GLY A 1 85 ? 5.816 -2.258 1.71 1 87.19 85 GLY A O 1
ATOM 653 N N . ASN A 1 86 ? 4.246 -0.781 0.995 1 79.56 86 ASN A N 1
ATOM 654 C CA . ASN A 1 86 ? 3.367 -1.873 0.587 1 79.56 86 ASN A CA 1
ATOM 655 C C . ASN A 1 86 ? 3.637 -2.301 -0.853 1 79.56 86 ASN A C 1
ATOM 657 O O . ASN A 1 86 ? 3.029 -3.252 -1.346 1 79.56 86 ASN A O 1
ATOM 661 N N . TYR A 1 87 ? 4.488 -1.625 -1.516 1 71.62 87 TYR A N 1
ATOM 662 C CA . TYR A 1 87 ? 4.898 -1.977 -2.871 1 71.62 87 TYR A CA 1
ATOM 663 C C . TYR A 1 87 ? 5.648 -3.303 -2.887 1 71.62 87 TYR A C 1
ATOM 665 O O . TYR A 1 87 ? 5.676 -3.996 -3.906 1 71.62 87 TYR A O 1
ATOM 673 N N . ASP A 1 88 ? 6.227 -3.531 -1.718 1 63.84 88 ASP A N 1
ATOM 674 C CA . ASP A 1 88 ? 7.004 -4.758 -1.576 1 63.84 88 ASP A CA 1
ATOM 675 C C . ASP A 1 88 ? 6.148 -5.988 -1.874 1 63.84 88 ASP A C 1
ATOM 677 O O . ASP A 1 88 ? 6.617 -6.945 -2.492 1 63.84 88 ASP A O 1
ATOM 681 N N . LEU A 1 89 ? 5.004 -5.793 -1.604 1 61.81 89 LEU A N 1
ATOM 682 C CA . LEU A 1 89 ? 4.129 -6.945 -1.79 1 61.81 89 LEU A CA 1
ATOM 683 C C . LEU A 1 89 ? 3.918 -7.234 -3.273 1 61.81 89 LEU A C 1
ATOM 685 O O . LEU A 1 89 ? 3.9 -8.398 -3.688 1 61.81 89 LEU A O 1
ATOM 689 N N . LYS A 1 90 ? 3.83 -6.152 -3.914 1 63.25 90 LYS A N 1
ATOM 690 C CA . LYS A 1 90 ? 3.723 -6.332 -5.359 1 63.25 90 LYS A CA 1
ATOM 691 C C . LYS A 1 90 ? 4.965 -7.02 -5.918 1 63.25 90 LYS A C 1
ATOM 693 O O . LYS A 1 90 ? 4.859 -7.953 -6.719 1 63.25 90 LYS A O 1
ATOM 698 N N . LEU A 1 91 ? 6 -6.438 -5.406 1 61.41 91 LEU A N 1
ATOM 699 C CA . LEU A 1 91 ? 7.266 -7.008 -5.855 1 61.41 91 LEU A CA 1
ATOM 700 C C . LEU A 1 91 ? 7.41 -8.453 -5.383 1 61.41 91 LEU A C 1
ATOM 702 O O . LEU A 1 91 ? 7.852 -9.312 -6.141 1 61.41 91 LEU A O 1
ATOM 706 N N . ALA A 1 92 ? 7.035 -8.539 -4.242 1 59.56 92 ALA A N 1
ATOM 707 C CA . ALA A 1 92 ? 7.129 -9.883 -3.682 1 59.56 92 ALA A CA 1
ATOM 708 C C . ALA A 1 92 ? 6.199 -10.852 -4.406 1 59.56 92 ALA A C 1
ATOM 710 O O . ALA A 1 92 ? 6.562 -12 -4.66 1 59.56 92 ALA A O 1
ATOM 711 N N . TYR A 1 93 ? 5.129 -10.195 -4.816 1 60.56 93 TYR A N 1
ATOM 712 C CA . TYR A 1 93 ? 4.137 -11.023 -5.492 1 60.56 93 TYR A CA 1
ATOM 713 C C . TYR A 1 93 ? 4.703 -11.625 -6.773 1 60.56 93 TYR A C 1
ATOM 715 O O . TYR A 1 93 ? 4.574 -12.828 -7.016 1 60.56 93 TYR A O 1
ATOM 723 N N . ASP A 1 94 ? 5.273 -10.734 -7.5 1 60.56 94 ASP A N 1
ATOM 724 C CA . ASP A 1 94 ? 5.859 -11.211 -8.75 1 60.56 94 ASP A CA 1
ATOM 725 C C . ASP A 1 94 ? 6.922 -12.281 -8.484 1 60.56 94 ASP A C 1
ATOM 727 O O . ASP A 1 94 ? 6.992 -13.281 -9.195 1 60.56 94 ASP A O 1
ATOM 731 N N . ASN A 1 95 ? 7.656 -12 -7.527 1 62.59 95 ASN A N 1
ATOM 732 C CA . ASN A 1 95 ? 8.695 -12.961 -7.172 1 62.59 95 ASN A CA 1
ATOM 733 C C . ASN A 1 95 ? 8.094 -14.281 -6.684 1 62.59 95 ASN A C 1
ATOM 735 O O . ASN A 1 95 ? 8.586 -15.352 -7.031 1 62.59 95 ASN A O 1
ATOM 739 N N . ILE A 1 96 ? 7.102 -14.039 -5.984 1 61.97 96 ILE A N 1
ATOM 740 C CA . ILE A 1 96 ? 6.453 -15.219 -5.418 1 61.97 96 ILE A CA 1
ATOM 741 C C . ILE A 1 96 ? 5.828 -16.047 -6.535 1 61.97 96 ILE A C 1
ATOM 743 O O . ILE A 1 96 ? 5.961 -17.266 -6.555 1 61.97 96 ILE A O 1
ATOM 747 N N . LEU A 1 97 ? 5.176 -15.344 -7.422 1 67.25 97 LEU A N 1
ATOM 748 C CA . LEU A 1 97 ? 4.566 -16.047 -8.539 1 67.25 97 LEU A CA 1
ATOM 749 C C . LEU A 1 97 ? 5.625 -16.75 -9.383 1 67.25 97 LEU A C 1
ATOM 751 O O . LEU A 1 97 ? 5.41 -17.875 -9.867 1 67.25 97 LEU A O 1
ATOM 755 N N . ASN A 1 98 ? 6.762 -16.141 -9.508 1 72.81 98 ASN A N 1
ATOM 756 C CA . ASN A 1 98 ? 7.852 -16.734 -10.266 1 72.81 98 ASN A CA 1
ATOM 757 C C . ASN A 1 98 ? 8.414 -17.969 -9.562 1 72.81 98 ASN A C 1
ATOM 759 O O . ASN A 1 98 ? 8.695 -18.984 -10.211 1 72.81 98 ASN A O 1
ATOM 763 N N . LYS A 1 99 ? 8.625 -17.797 -8.336 1 69.25 99 LYS A N 1
ATOM 764 C CA . LYS A 1 99 ? 9.102 -18.938 -7.562 1 69.25 99 LYS A CA 1
ATOM 765 C C . LYS 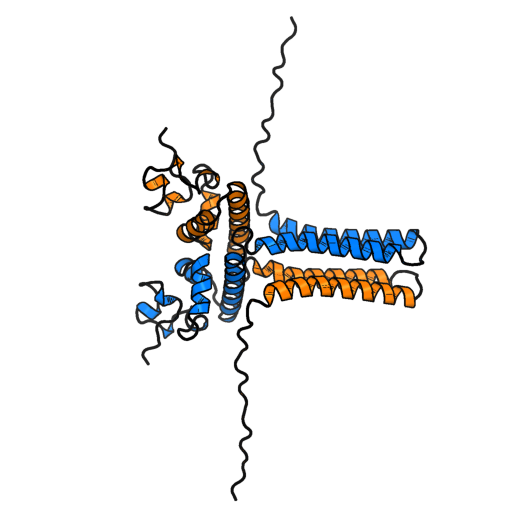A 1 99 ? 8.102 -20.094 -7.621 1 69.25 99 LYS A C 1
ATOM 767 O O . LYS A 1 99 ? 8.5 -21.25 -7.781 1 69.25 99 LYS A O 1
ATOM 772 N N . PHE A 1 100 ? 6.832 -19.797 -7.402 1 70.12 100 PHE A N 1
ATOM 773 C CA . PHE A 1 100 ? 5.785 -20.797 -7.48 1 70.12 100 PHE A CA 1
ATOM 774 C C . PHE A 1 100 ? 5.805 -21.5 -8.836 1 70.12 100 PHE A C 1
ATOM 776 O O . PHE A 1 100 ? 5.738 -22.734 -8.898 1 70.12 100 PHE A O 1
ATOM 783 N N . LYS A 1 101 ? 5.914 -20.719 -9.836 1 75.44 101 LYS A N 1
ATOM 784 C CA . LYS A 1 101 ? 5.992 -21.281 -11.188 1 75.44 101 LYS A CA 1
ATOM 785 C C . LYS A 1 101 ? 7.191 -22.203 -11.328 1 75.44 101 LYS A C 1
ATOM 787 O O . LYS A 1 101 ? 7.078 -23.297 -11.883 1 75.44 101 LYS A O 1
ATOM 792 N N . ARG A 1 102 ? 8.297 -21.797 -10.867 1 76.81 102 ARG A N 1
ATOM 793 C CA . ARG A 1 102 ? 9.5 -22.609 -10.945 1 76.81 102 ARG A CA 1
ATOM 794 C C . ARG A 1 102 ? 9.328 -23.922 -10.18 1 76.81 102 ARG A C 1
ATOM 796 O O . ARG A 1 102 ? 9.742 -24.984 -10.648 1 76.81 102 ARG A O 1
ATOM 803 N N . ASP A 1 103 ? 8.836 -23.812 -9.078 1 69.94 103 ASP A N 1
ATOM 804 C CA . ASP A 1 103 ? 8.602 -25 -8.266 1 69.94 103 ASP A CA 1
ATOM 805 C C . ASP A 1 103 ? 7.633 -25.953 -8.961 1 69.94 103 ASP A C 1
ATOM 807 O O . ASP A 1 103 ? 7.848 -27.172 -8.953 1 69.94 103 ASP A O 1
ATOM 811 N N . ILE A 1 104 ? 6.598 -25.484 -9.539 1 72.75 104 ILE A N 1
ATOM 812 C CA . ILE A 1 104 ? 5.625 -26.312 -10.25 1 72.75 104 ILE A CA 1
ATOM 813 C C . ILE A 1 104 ? 6.289 -26.953 -11.461 1 72.75 104 ILE A C 1
ATOM 815 O O . ILE A 1 104 ? 6.086 -28.141 -11.734 1 72.75 104 ILE A O 1
ATOM 819 N N . ASP A 1 105 ? 7.059 -26.109 -12.102 1 79.81 105 ASP A N 1
ATOM 820 C CA . ASP A 1 105 ? 7.781 -26.641 -13.25 1 79.81 105 ASP A CA 1
ATOM 821 C C . ASP A 1 105 ? 8.68 -27.797 -12.844 1 79.81 105 ASP A C 1
ATOM 823 O O . ASP A 1 105 ? 8.742 -28.828 -13.531 1 79.81 105 ASP A O 1
ATOM 827 N N . SER A 1 106 ? 9.391 -27.625 -11.797 1 80.06 106 SER A N 1
ATOM 828 C CA . SER A 1 106 ? 10.258 -28.672 -11.281 1 80.06 106 SER A CA 1
ATOM 829 C C . SER A 1 106 ? 9.461 -29.922 -10.922 1 80.06 106 SER A C 1
ATOM 831 O O . SER A 1 106 ? 9.875 -31.047 -11.219 1 80.06 106 SER A O 1
ATOM 833 N N . ALA A 1 107 ? 8.391 -29.766 -10.312 1 71.44 107 ALA A N 1
ATOM 834 C CA . ALA A 1 107 ? 7.527 -30.875 -9.938 1 71.44 107 ALA A CA 1
ATOM 835 C C . ALA A 1 107 ? 6.984 -31.594 -11.172 1 71.44 107 ALA A C 1
ATOM 837 O O . ALA A 1 107 ? 6.926 -32.812 -11.211 1 71.44 107 ALA A O 1
ATOM 838 N N . ILE A 1 108 ? 6.574 -30.828 -12.133 1 75.88 108 ILE A N 1
ATOM 839 C CA . ILE A 1 108 ? 6.078 -31.375 -13.391 1 75.88 108 ILE A CA 1
ATOM 840 C C . ILE A 1 108 ? 7.164 -32.219 -14.039 1 75.88 108 ILE A C 1
ATOM 842 O O . ILE A 1 108 ? 6.891 -33.344 -14.523 1 75.88 108 ILE A O 1
ATOM 846 N N . ASN A 1 109 ? 8.391 -31.703 -13.969 1 81.12 109 ASN A N 1
ATOM 847 C CA . ASN A 1 109 ? 9.516 -32.406 -14.578 1 81.12 109 ASN A CA 1
ATOM 848 C C . ASN A 1 109 ? 9.797 -33.719 -13.883 1 81.12 109 ASN A C 1
ATOM 850 O O . ASN A 1 109 ? 10.266 -34.656 -14.523 1 81.12 109 ASN A O 1
ATOM 854 N N . GLU A 1 110 ? 9.477 -33.875 -12.719 1 76.19 110 GLU A N 1
ATOM 855 C CA . GLU A 1 110 ? 9.742 -35.062 -11.938 1 76.19 110 GLU A CA 1
ATOM 856 C C . GLU A 1 110 ? 8.648 -36.125 -12.133 1 76.19 110 GLU A C 1
ATOM 858 O O . GLU A 1 110 ? 8.82 -37.281 -11.781 1 76.19 110 GLU A O 1
ATOM 863 N N . LEU A 1 111 ? 7.621 -35.688 -12.719 1 72.12 111 LEU A N 1
ATOM 864 C CA . LEU A 1 111 ? 6.512 -36.625 -12.938 1 72.12 111 LEU A CA 1
ATOM 865 C C . LEU A 1 111 ? 6.863 -37.625 -14.016 1 72.12 111 LEU A C 1
ATOM 867 O O . LEU A 1 111 ? 7.551 -37.312 -14.984 1 72.12 111 LEU A O 1
ATOM 871 N N . GLU A 1 112 ? 6.574 -38.812 -13.727 1 78.19 112 GLU A N 1
ATOM 872 C CA . GLU A 1 112 ? 6.781 -39.875 -14.711 1 78.19 112 GLU A CA 1
ATOM 873 C C . GLU A 1 112 ? 5.625 -39.938 -15.703 1 78.19 112 GLU A C 1
ATOM 875 O O . GLU A 1 112 ? 4.898 -40.938 -15.742 1 78.19 112 GLU A O 1
ATOM 880 N N . ILE A 1 113 ? 5.367 -38.906 -16.578 1 76.81 113 ILE A N 1
ATOM 881 C CA . ILE A 1 113 ? 4.344 -38.844 -17.609 1 76.81 113 ILE A CA 1
ATOM 882 C C . ILE A 1 113 ? 4.984 -38.438 -18.938 1 76.81 113 ILE A C 1
ATOM 884 O O . ILE A 1 113 ? 6.137 -38 -18.969 1 76.81 113 ILE A O 1
ATOM 888 N N . PRO A 1 114 ? 4.328 -38.781 -20.016 1 81.75 114 PRO A N 1
ATOM 889 C CA . PRO A 1 114 ? 4.879 -38.469 -21.328 1 81.75 114 PRO A CA 1
ATOM 890 C C . PRO A 1 114 ? 5.223 -36.969 -21.469 1 81.75 114 PRO A C 1
ATOM 892 O O . PRO A 1 114 ? 4.527 -36.125 -20.906 1 81.75 114 PRO A O 1
ATOM 895 N N . THR A 1 115 ? 6.352 -36.625 -22.156 1 87.06 115 THR A N 1
ATOM 896 C CA . THR A 1 115 ? 6.906 -35.312 -22.297 1 87.06 115 THR A CA 1
ATOM 897 C C . THR A 1 115 ? 5.867 -34.344 -22.859 1 87.06 115 THR A C 1
ATOM 899 O O . THR A 1 115 ? 5.824 -33.156 -22.484 1 87.06 115 THR A O 1
ATOM 902 N N . ASP A 1 116 ? 5.039 -34.906 -23.719 1 86.19 116 ASP A N 1
ATOM 903 C CA . ASP A 1 116 ? 4.035 -34.031 -24.328 1 86.19 116 ASP A CA 1
ATOM 904 C C . A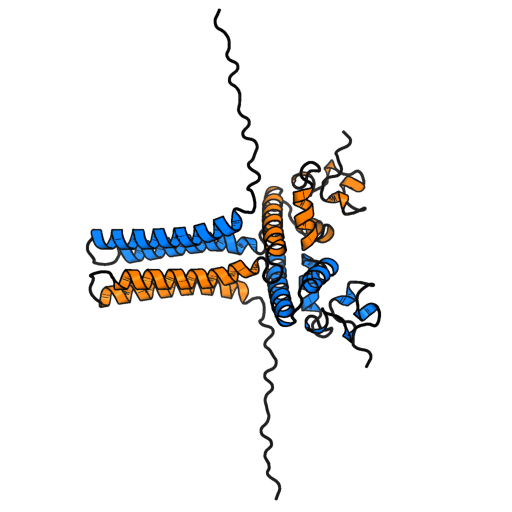SP A 1 116 ? 3.021 -33.562 -23.281 1 86.19 116 ASP A C 1
ATOM 906 O O . ASP A 1 116 ? 2.555 -32.406 -23.344 1 86.19 116 ASP A O 1
ATOM 910 N N . LYS A 1 117 ? 2.701 -34.406 -22.344 1 75.19 117 LYS A N 1
ATOM 911 C CA . LYS A 1 117 ? 1.775 -34.031 -21.281 1 75.19 117 LYS A CA 1
ATOM 912 C C . LYS A 1 117 ? 2.422 -33.062 -20.312 1 75.19 117 LYS A C 1
ATOM 914 O O . LYS A 1 117 ? 1.766 -32.125 -19.828 1 75.19 117 LYS A O 1
ATOM 919 N N . LYS A 1 118 ? 3.738 -33.25 -20.078 1 77.88 118 LYS A N 1
ATOM 920 C CA . LYS A 1 118 ? 4.473 -32.281 -19.25 1 77.88 118 LYS A CA 1
ATOM 921 C C . LYS A 1 118 ? 4.465 -30.906 -19.875 1 77.88 118 LYS A C 1
ATOM 923 O O . LYS A 1 118 ? 4.199 -29.906 -19.188 1 77.88 118 LYS A O 1
ATOM 928 N N . ASN A 1 119 ? 4.672 -30.859 -21.156 1 85.75 119 ASN A N 1
ATOM 929 C CA . ASN A 1 119 ? 4.715 -29.594 -21.859 1 85.75 119 ASN A CA 1
ATOM 930 C C . ASN A 1 119 ? 3.357 -28.891 -21.844 1 85.75 119 ASN A C 1
ATOM 932 O O . ASN A 1 119 ? 3.279 -27.672 -21.719 1 85.75 119 ASN A O 1
ATOM 936 N N . GLN A 1 120 ? 2.363 -29.688 -22.016 1 77.81 120 GLN A N 1
ATOM 937 C CA . GLN A 1 120 ? 1.018 -29.125 -21.953 1 77.81 120 GLN A CA 1
ATOM 938 C C . GLN A 1 120 ? 0.749 -28.484 -20.594 1 77.81 120 GLN A C 1
ATOM 940 O O . GLN A 1 120 ? 0.203 -27.391 -20.516 1 77.81 120 GLN A O 1
ATOM 945 N N . LEU A 1 121 ? 1.134 -29.141 -19.531 1 75.06 121 LEU A N 1
ATOM 946 C CA . LEU A 1 121 ? 0.926 -28.641 -18.172 1 75.06 121 LEU A CA 1
ATOM 947 C C . LEU A 1 121 ? 1.723 -27.359 -17.938 1 75.06 121 LEU A C 1
ATOM 949 O O . LEU A 1 121 ? 1.209 -26.406 -17.359 1 75.06 121 LEU A O 1
ATOM 953 N N . LYS A 1 122 ? 2.904 -27.312 -18.422 1 82.69 122 LYS A N 1
ATOM 954 C CA . LYS A 1 122 ? 3.744 -26.141 -18.25 1 82.69 122 LYS A CA 1
ATOM 955 C C . LYS A 1 122 ? 3.152 -24.938 -18.984 1 82.69 122 LYS A C 1
ATOM 957 O O . LYS A 1 122 ? 3.199 -23.812 -18.484 1 82.69 122 LYS A O 1
ATOM 962 N N . ARG A 1 123 ? 2.602 -25.188 -20.094 1 82.19 123 ARG A N 1
ATOM 963 C CA . ARG A 1 123 ? 1.973 -24.094 -20.844 1 82.19 123 ARG A CA 1
ATOM 964 C C . ARG A 1 123 ? 0.767 -23.547 -20.109 1 82.19 123 ARG A C 1
ATOM 966 O O . ARG A 1 123 ? 0.548 -22.328 -20.078 1 82.19 123 ARG A O 1
ATOM 973 N N . LEU A 1 124 ? 0.054 -24.438 -19.594 1 71.56 124 LEU A N 1
ATOM 974 C CA . LEU A 1 124 ? -1.108 -24 -18.828 1 71.56 124 LEU A CA 1
ATOM 975 C C . LEU A 1 124 ? -0.683 -23.156 -17.625 1 71.56 124 LEU A C 1
ATOM 977 O O . LEU A 1 124 ? -1.282 -22.125 -17.344 1 71.56 124 LEU A O 1
ATOM 981 N N . VAL A 1 125 ? 0.321 -23.609 -16.938 1 75.75 125 VAL A N 1
ATOM 982 C CA . VAL A 1 125 ? 0.839 -22.891 -15.781 1 75.75 125 VAL A CA 1
ATOM 983 C C . VAL A 1 125 ? 1.329 -21.516 -16.219 1 75.75 125 VAL A C 1
ATOM 985 O O . VAL A 1 125 ? 1.042 -20.516 -15.555 1 75.75 125 VAL A O 1
ATOM 988 N N . ASP A 1 126 ? 1.989 -21.438 -17.344 1 78.75 126 ASP A N 1
ATOM 989 C CA . ASP A 1 126 ? 2.488 -20.172 -17.859 1 78.75 126 ASP A CA 1
ATOM 990 C C . ASP A 1 126 ? 1.337 -19.234 -18.203 1 78.75 126 ASP A C 1
ATOM 992 O O . ASP A 1 126 ? 1.398 -18.031 -17.906 1 78.75 126 ASP A O 1
ATOM 996 N N . ALA A 1 127 ? 0.407 -19.781 -18.812 1 71.06 127 ALA A N 1
ATOM 997 C CA . ALA A 1 127 ? -0.737 -18.984 -19.219 1 71.06 127 ALA A CA 1
ATOM 998 C C . ALA A 1 127 ? -1.446 -18.375 -18.016 1 71.06 127 ALA A C 1
ATOM 1000 O O . ALA A 1 127 ? -1.834 -17.203 -18.031 1 71.06 127 ALA A O 1
ATOM 1001 N N . ARG A 1 128 ? -1.569 -19.172 -17.078 1 65.31 128 ARG A N 1
ATOM 1002 C CA . ARG A 1 128 ? -2.266 -18.703 -15.883 1 65.31 128 ARG A CA 1
ATOM 1003 C C . ARG A 1 128 ? -1.43 -17.672 -15.133 1 65.31 128 ARG A C 1
ATOM 1005 O O . ARG A 1 128 ? -1.96 -16.672 -14.641 1 65.31 128 ARG A O 1
ATOM 1012 N N . ARG A 1 129 ? -0.19 -17.938 -14.992 1 69.38 129 ARG A N 1
ATOM 1013 C CA . ARG A 1 129 ? 0.721 -16.969 -14.391 1 69.38 129 ARG A CA 1
ATOM 1014 C C . ARG A 1 129 ? 0.646 -15.625 -15.109 1 69.38 129 ARG A C 1
ATOM 1016 O O . ARG A 1 129 ? 0.534 -14.578 -14.469 1 69.38 129 ARG A O 1
ATOM 1023 N N . ASN A 1 130 ? 0.661 -15.75 -16.406 1 67.88 130 ASN A N 1
ATOM 1024 C CA . ASN A 1 130 ? 0.639 -14.539 -17.219 1 67.88 130 ASN A CA 1
ATOM 1025 C C . ASN A 1 130 ? -0.682 -13.789 -17.062 1 67.88 130 ASN A C 1
ATOM 1027 O O . ASN A 1 130 ? -0.704 -12.555 -17.062 1 67.88 130 ASN A O 1
ATOM 1031 N N . ALA A 1 131 ? -1.68 -14.555 -16.984 1 62.44 131 ALA A N 1
ATOM 1032 C CA . ALA A 1 131 ? -2.984 -13.93 -16.781 1 62.44 131 ALA A CA 1
ATOM 1033 C C . ALA A 1 131 ? -3.031 -13.188 -15.453 1 62.44 131 ALA A C 1
ATOM 1035 O O . ALA A 1 131 ? -3.576 -12.086 -15.367 1 62.44 131 ALA A O 1
ATOM 1036 N N . ILE A 1 132 ? -2.414 -13.695 -14.461 1 60.75 132 ILE A N 1
ATOM 1037 C CA . ILE A 1 132 ? -2.402 -13.102 -13.125 1 60.75 132 ILE A CA 1
ATOM 1038 C C . ILE A 1 132 ? -1.548 -11.836 -13.133 1 60.75 132 ILE A C 1
ATOM 1040 O O . ILE A 1 132 ? -1.946 -10.805 -12.586 1 60.75 132 ILE A O 1
ATOM 1044 N N . ILE A 1 133 ? -0.497 -11.969 -13.805 1 61.69 133 ILE A N 1
ATOM 1045 C CA . ILE A 1 133 ? 0.408 -10.828 -13.875 1 61.69 133 ILE A CA 1
ATOM 1046 C C . ILE A 1 133 ? -0.226 -9.719 -14.719 1 61.69 133 ILE A C 1
ATOM 1048 O O . ILE A 1 133 ? -0.134 -8.539 -14.367 1 61.69 133 ILE A O 1
ATOM 1052 N N . GLY A 1 134 ? -0.771 -10.172 -15.844 1 58.19 134 GLY A N 1
ATOM 1053 C CA . GLY A 1 134 ? -1.416 -9.211 -16.719 1 58.19 134 GLY A CA 1
ATOM 1054 C C . GLY A 1 134 ? -2.543 -8.453 -16.047 1 58.19 134 GLY A C 1
ATOM 1055 O O . GLY A 1 134 ? -2.709 -7.25 -16.266 1 58.19 134 GLY A O 1
ATOM 1056 N N . MET A 1 135 ? -3.258 -9.141 -15.305 1 52.81 135 MET A N 1
ATOM 1057 C CA . MET A 1 135 ? -4.344 -8.484 -14.586 1 52.81 135 MET A CA 1
ATOM 1058 C C . MET A 1 135 ? -3.807 -7.406 -13.656 1 52.81 135 MET A C 1
ATOM 1060 O O . MET A 1 135 ? -4.426 -6.352 -13.5 1 52.81 135 MET A O 1
ATOM 1064 N N . ARG A 1 136 ? -2.705 -7.637 -13.227 1 54.88 136 ARG A N 1
ATOM 1065 C CA . ARG A 1 136 ? -2.1 -6.695 -12.289 1 54.88 136 ARG A CA 1
ATOM 1066 C C . ARG A 1 136 ? -1.548 -5.477 -13.023 1 54.88 136 ARG A C 1
ATOM 1068 O O . ARG A 1 136 ? -1.665 -4.348 -12.539 1 54.88 136 ARG A O 1
ATOM 1075 N N . GLU A 1 137 ? -0.898 -5.867 -14.156 1 51.88 137 GLU A N 1
ATOM 1076 C CA . GLU A 1 137 ? -0.343 -4.777 -14.953 1 51.88 137 GLU A CA 1
ATOM 1077 C C . GLU A 1 137 ? -1.443 -3.861 -15.477 1 51.88 137 GLU A C 1
ATOM 1079 O O . GLU A 1 137 ? -1.272 -2.641 -15.523 1 51.88 137 GLU A O 1
ATOM 1084 N N . ASN A 1 138 ? -2.361 -4.547 -15.922 1 46.28 138 ASN A N 1
ATOM 1085 C CA . ASN A 1 138 ? -3.49 -3.746 -16.391 1 46.28 138 ASN A CA 1
ATOM 1086 C C . ASN A 1 138 ? -4.086 -2.91 -15.258 1 46.28 138 ASN A C 1
ATOM 1088 O O . ASN A 1 138 ? -4.527 -1.781 -15.484 1 46.28 138 ASN A O 1
ATOM 1092 N N . GLU A 1 139 ? -4.055 -3.549 -14.25 1 43.44 139 GLU A N 1
ATOM 1093 C CA . GLU A 1 139 ? -4.531 -2.768 -13.109 1 43.44 139 GLU A CA 1
ATOM 1094 C C . GLU A 1 139 ? -3.555 -1.65 -12.758 1 43.44 139 GLU A C 1
ATOM 1096 O O . GLU A 1 139 ? -3.965 -0.576 -12.312 1 43.44 139 GLU A O 1
ATOM 1101 N N . GLN A 1 140 ? -2.244 -1.943 -13 1 42 140 GLN A N 1
ATOM 1102 C CA . GLN A 1 140 ? -1.19 -0.958 -12.781 1 42 140 GLN A CA 1
ATOM 1103 C C . GLN A 1 140 ? -1.071 -0.003 -13.969 1 42 140 GLN A C 1
ATOM 1105 O O . GLN A 1 140 ? -0.524 1.094 -13.836 1 42 140 GLN A O 1
ATOM 1110 N N . GLY A 1 141 ? -1.164 -0.593 -15.195 1 38.91 141 GLY A N 1
ATOM 1111 C CA . GLY A 1 141 ? -0.961 0.196 -16.406 1 38.91 141 GLY A CA 1
ATOM 1112 C C . GLY A 1 141 ? -1.718 1.511 -16.391 1 38.91 141 GLY A C 1
ATOM 1113 O O . GLY A 1 141 ? -1.568 2.328 -17.297 1 38.91 141 GLY A O 1
ATOM 1114 N N . GLY A 1 142 ? -2.662 1.623 -15.648 1 33.19 142 GLY A N 1
ATOM 1115 C CA . GLY A 1 142 ? -3.07 3.02 -15.617 1 33.19 142 GLY A CA 1
ATOM 1116 C C . GLY A 1 142 ? -2.027 3.934 -15.008 1 33.19 142 GLY A C 1
ATOM 1117 O O . GLY A 1 142 ? -2.223 5.148 -14.938 1 33.19 142 GLY A O 1
ATOM 1118 N N . VAL A 1 143 ? -1.224 3.465 -14.211 1 33.28 143 VAL A N 1
ATOM 1119 C CA . VAL A 1 143 ? -0.164 4.371 -13.789 1 33.28 143 VAL A CA 1
ATOM 1120 C C . VAL A 1 143 ? 0.921 4.441 -14.859 1 33.28 143 VAL A C 1
ATOM 1122 O O . VAL A 1 143 ? 1.497 3.418 -15.234 1 33.28 143 VAL A O 1
ATOM 1125 N N . HIS A 1 144 ? 0.856 5.301 -15.859 1 29.06 144 HIS A N 1
ATOM 1126 C CA . HIS A 1 144 ? 1.82 5.637 -16.906 1 29.06 144 HIS A CA 1
ATOM 1127 C C . HIS A 1 144 ? 3.25 5.535 -16.375 1 29.06 144 HIS A C 1
ATOM 1129 O O . HIS A 1 144 ? 3.58 6.117 -15.344 1 29.06 144 HIS A O 1
ATOM 1135 N N . ARG A 1 145 ? 3.949 4.57 -16.672 1 30.25 145 ARG A N 1
ATOM 1136 C CA . ARG A 1 145 ? 5.41 4.613 -16.672 1 30.25 145 ARG A CA 1
ATOM 1137 C C . ARG A 1 145 ? 5.918 5.965 -17.172 1 30.25 145 ARG A C 1
ATOM 1139 O O . ARG A 1 145 ? 5.578 6.395 -18.266 1 30.25 145 ARG A O 1
ATOM 1146 N N . ALA A 1 146 ? 6.281 6.938 -16.406 1 26.53 146 ALA A N 1
ATOM 1147 C CA . ALA A 1 146 ? 7.164 7.996 -16.891 1 26.53 146 ALA A CA 1
ATOM 1148 C C . ALA A 1 146 ? 8.258 7.43 -17.781 1 26.53 146 ALA A C 1
ATOM 1150 O O . ALA A 1 146 ? 9.141 6.703 -17.312 1 26.53 146 ALA A O 1
ATOM 1151 N N . ASP A 1 147 ? 7.945 7.008 -18.875 1 24.16 147 ASP A N 1
ATOM 1152 C CA . ASP A 1 147 ? 8.891 6.707 -19.953 1 24.16 147 ASP A CA 1
ATOM 1153 C C . ASP A 1 147 ? 10.039 7.715 -19.969 1 24.16 147 ASP A C 1
ATOM 1155 O O . ASP A 1 147 ? 9.805 8.922 -19.984 1 24.16 147 ASP A O 1
ATOM 1159 N N . GLY A 1 148 ? 11.164 7.469 -19.375 1 22.94 148 GLY A N 1
ATOM 1160 C CA . GLY A 1 148 ? 12.383 8.18 -19.75 1 22.94 148 GLY A CA 1
ATOM 1161 C C . GLY A 1 148 ? 12.438 8.492 -21.234 1 22.94 148 GLY A C 1
ATOM 1162 O O . GLY A 1 148 ? 11.852 7.781 -22.062 1 22.94 148 GLY A O 1
ATOM 1163 N N . ALA A 1 149 ? 12.609 9.812 -21.672 1 24.25 149 ALA A N 1
ATOM 1164 C CA . ALA A 1 149 ? 12.938 10.492 -22.922 1 24.25 149 ALA A CA 1
ATOM 1165 C C . ALA A 1 149 ? 13.977 9.711 -23.719 1 24.25 149 ALA A C 1
ATOM 1167 O O . ALA A 1 149 ? 15.055 9.398 -23.203 1 24.25 149 ALA A O 1
ATOM 1168 N N . SER A 1 150 ? 13.555 8.836 -24.516 1 22.64 150 SER A N 1
ATOM 1169 C CA . SER A 1 150 ? 14.414 8.352 -25.578 1 22.64 150 SER A CA 1
ATOM 1170 C C . SER A 1 150 ? 15.078 9.516 -26.312 1 22.64 150 SER A C 1
ATOM 1172 O O . SER A 1 150 ? 14.406 10.398 -26.844 1 22.64 150 SER A O 1
ATOM 1174 N N . THR A 1 151 ? 16.266 9.984 -25.844 1 23.81 151 THR A N 1
ATOM 1175 C CA . THR A 1 151 ? 17.156 10.82 -26.641 1 23.81 151 THR A CA 1
ATOM 1176 C C . THR A 1 151 ? 17.406 10.203 -28.016 1 23.81 151 THR A C 1
ATOM 1178 O O . THR A 1 151 ? 17.953 9.102 -28.125 1 23.81 151 THR A O 1
ATOM 1181 N N . SER A 1 152 ? 16.375 10.297 -28.938 1 22.44 152 SER A N 1
ATOM 1182 C CA . SER A 1 152 ? 16.594 10.078 -30.359 1 22.44 152 SER A CA 1
ATOM 1183 C C . SER A 1 152 ? 17.781 10.875 -30.875 1 22.44 152 SER A C 1
ATOM 1185 O O . SER A 1 152 ? 17.781 12.102 -30.812 1 22.44 152 SER A O 1
ATOM 1187 N N . SER A 1 153 ? 19.047 10.336 -30.703 1 23.42 153 SER A N 1
ATOM 1188 C CA . SER A 1 153 ? 20.234 10.812 -31.391 1 23.42 153 SER A CA 1
ATOM 1189 C C . SER A 1 153 ? 20.016 10.844 -32.906 1 23.42 153 SER A C 1
ATOM 1191 O O . SER A 1 153 ? 19.688 9.82 -33.5 1 23.42 153 SER A O 1
ATOM 1193 N N . GLY A 1 154 ? 19.328 11.867 -33.438 1 22.27 154 GLY A N 1
ATOM 1194 C CA . GLY A 1 154 ? 19.297 12.172 -34.875 1 22.27 154 GLY A CA 1
ATOM 1195 C C . GLY A 1 154 ? 20.672 12.125 -35.5 1 22.27 154 GLY A C 1
ATOM 1196 O O . GLY A 1 154 ? 21.656 12.562 -34.938 1 22.27 154 GLY A O 1
ATOM 1197 N N . PRO A 1 155 ? 20.984 11 -36.188 1 24.2 155 PRO A N 1
ATOM 1198 C CA . PRO A 1 155 ? 22.234 10.961 -36.969 1 24.2 155 PRO A CA 1
ATOM 1199 C C . PRO A 1 155 ? 22.422 12.203 -37.844 1 24.2 155 PRO A C 1
ATOM 1201 O O . PRO A 1 155 ? 21.438 12.812 -38.281 1 24.2 155 PRO A O 1
ATOM 1204 N N . ALA A 1 156 ? 23.391 13.117 -37.531 1 25.42 156 ALA A N 1
ATOM 1205 C CA . ALA A 1 156 ? 23.875 14.18 -38.406 1 25.42 156 ALA A CA 1
ATOM 1206 C C . ALA A 1 156 ? 24.219 13.641 -39.781 1 25.42 156 ALA A C 1
ATOM 1208 O O . ALA A 1 156 ? 25.016 12.703 -39.906 1 25.42 156 ALA A O 1
ATOM 1209 N N . ASN A 1 157 ? 23.219 13.492 -40.688 1 21.34 157 ASN A N 1
ATOM 1210 C CA . ASN A 1 157 ? 23.469 13.242 -42.094 1 21.34 157 ASN A CA 1
ATOM 1211 C C . ASN A 1 157 ? 24.609 14.102 -42.625 1 21.34 157 ASN A C 1
ATOM 1213 O O . ASN A 1 157 ? 24.5 15.328 -42.656 1 21.34 157 ASN A O 1
ATOM 1217 N N . GLN A 1 158 ? 25.906 13.781 -42.188 1 23.47 158 GLN A N 1
ATOM 1218 C CA . GLN A 1 158 ? 27.031 14.32 -42.938 1 23.47 158 GLN A CA 1
ATOM 1219 C C . GLN A 1 158 ? 26.828 14.133 -44.438 1 23.47 158 GLN A C 1
ATOM 1221 O O . GLN A 1 158 ? 26.625 13.008 -44.906 1 23.47 158 GLN A O 1
ATOM 1226 N N . ASN A 1 159 ? 26.109 15.117 -45.125 1 21.94 159 ASN A N 1
ATOM 1227 C CA . ASN A 1 159 ? 26.141 15.305 -46.562 1 21.94 159 ASN A CA 1
ATOM 1228 C C . ASN A 1 159 ? 27.547 15.141 -47.125 1 21.94 159 ASN A C 1
ATOM 1230 O O . ASN A 1 159 ? 28.5 15.688 -46.562 1 21.94 159 ASN A O 1
ATOM 1234 N N . GLN A 1 160 ? 27.922 14.109 -47.938 1 25.61 160 GLN A N 1
ATOM 1235 C CA . GLN A 1 160 ? 28.891 13.781 -49 1 25.61 160 GLN A CA 1
ATOM 1236 C C . GLN A 1 160 ? 29.016 14.922 -50 1 25.61 160 GLN A C 1
ATOM 1238 O O . GLN A 1 160 ? 28.031 15.336 -50.594 1 25.61 160 GLN A O 1
ATOM 1243 N N . PRO A 1 161 ? 30.078 15.953 -49.906 1 24.06 161 PRO A N 1
ATOM 1244 C CA . PRO A 1 161 ? 30.656 16.188 -51.219 1 24.06 161 PRO A CA 1
ATOM 1245 C C . PRO A 1 161 ? 31.344 14.953 -51.812 1 24.06 161 PRO A C 1
ATOM 1247 O O . PRO A 1 161 ? 31.766 14.07 -51.062 1 24.06 161 PRO A O 1
ATOM 1250 N N . MET B 1 1 ? 21.797 30.25 -9.805 1 36.06 1 MET B N 1
ATOM 1251 C CA . MET B 1 1 ? 20.734 29.656 -10.617 1 36.06 1 MET B CA 1
ATOM 1252 C C . MET B 1 1 ? 19.469 29.422 -9.789 1 36.06 1 MET B C 1
ATOM 1254 O O . MET B 1 1 ? 19.547 28.859 -8.688 1 36.06 1 MET B O 1
ATOM 1258 N N . ASP B 1 2 ? 18.594 30.281 -9.594 1 49.72 2 ASP B N 1
ATOM 1259 C CA . ASP B 1 2 ? 17.359 30.344 -8.828 1 49.72 2 ASP B CA 1
ATOM 1260 C C . ASP B 1 2 ? 16.578 29.031 -8.945 1 49.72 2 ASP B C 1
ATOM 1262 O O . ASP B 1 2 ? 16 28.734 -9.992 1 49.72 2 ASP B O 1
ATOM 1266 N N . LEU B 1 3 ? 17.047 27.984 -8.523 1 63.19 3 LEU B N 1
ATOM 1267 C CA . LEU B 1 3 ? 16.453 26.656 -8.742 1 63.19 3 LEU B CA 1
ATOM 1268 C C . LEU B 1 3 ? 14.969 26.672 -8.383 1 63.19 3 LEU B C 1
ATOM 1270 O O . LEU B 1 3 ? 14.562 27.312 -7.422 1 63.19 3 LEU B O 1
ATOM 1274 N N . ALA B 1 4 ? 14.078 26.5 -9.336 1 85.62 4 ALA B N 1
ATOM 1275 C CA . ALA B 1 4 ? 12.633 26.406 -9.195 1 85.62 4 ALA B CA 1
ATOM 1276 C C . ALA B 1 4 ? 12.25 25.531 -8.016 1 85.62 4 ALA B C 1
ATOM 1278 O O . ALA B 1 4 ? 12.922 24.547 -7.727 1 85.62 4 ALA B O 1
ATOM 1279 N N . ILE B 1 5 ? 11.406 26.25 -7.094 1 95.81 5 ILE B N 1
ATOM 1280 C CA . ILE B 1 5 ? 10.836 25.484 -5.992 1 95.81 5 ILE B CA 1
ATOM 1281 C C . ILE B 1 5 ? 10.266 24.172 -6.523 1 95.81 5 ILE B C 1
ATOM 1283 O O . ILE B 1 5 ? 9.516 24.156 -7.5 1 95.81 5 ILE B O 1
ATOM 1287 N N . CYS B 1 6 ? 10.727 23.094 -5.996 1 97.5 6 CYS B N 1
ATOM 1288 C CA . CYS B 1 6 ? 10.266 21.812 -6.504 1 97.5 6 CYS B CA 1
ATOM 1289 C C . CYS B 1 6 ? 8.781 21.609 -6.199 1 97.5 6 CYS B C 1
ATOM 1291 O O . CYS B 1 6 ? 8.188 22.375 -5.449 1 97.5 6 CYS B O 1
ATOM 1293 N N . ALA B 1 7 ? 8.211 20.625 -6.766 1 97.75 7 ALA B N 1
ATOM 1294 C CA . ALA B 1 7 ? 6.773 20.391 -6.66 1 97.75 7 ALA B CA 1
ATOM 1295 C C . ALA B 1 7 ? 6.379 20.031 -5.23 1 97.75 7 ALA B C 1
ATOM 1297 O O . ALA B 1 7 ? 5.25 20.281 -4.809 1 97.75 7 ALA B O 1
ATOM 1298 N N . ALA B 1 8 ? 7.27 19.453 -4.461 1 98.19 8 ALA B N 1
ATOM 1299 C CA . ALA B 1 8 ? 6.984 19.078 -3.078 1 98.19 8 ALA B CA 1
ATOM 1300 C C . ALA B 1 8 ? 7.039 20.281 -2.152 1 98.19 8 ALA B C 1
ATOM 1302 O O . ALA B 1 8 ? 6.121 20.516 -1.361 1 98.19 8 ALA B O 1
ATOM 1303 N N . CYS B 1 9 ? 8.008 21.078 -2.314 1 97.56 9 CYS B N 1
ATOM 1304 C CA . CYS B 1 9 ? 8.234 22.188 -1.411 1 97.56 9 CYS B CA 1
ATOM 1305 C C . CYS B 1 9 ? 7.18 23.281 -1.617 1 97.56 9 CYS B C 1
ATOM 1307 O O . CYS B 1 9 ? 7.016 24.156 -0.77 1 97.56 9 CYS B O 1
ATOM 1309 N N . LYS B 1 10 ? 6.473 23.219 -2.684 1 96.94 10 LYS B N 1
ATOM 1310 C CA . LYS B 1 10 ? 5.363 24.156 -2.887 1 96.94 10 LYS B CA 1
ATOM 1311 C C . LYS B 1 10 ? 4.293 23.969 -1.814 1 96.94 10 LYS B C 1
ATOM 1313 O O . LYS B 1 10 ? 3.5 24.875 -1.565 1 96.94 10 LYS B O 1
ATOM 1318 N N . PHE B 1 11 ? 4.238 22.859 -1.164 1 97.12 11 PHE B N 1
ATOM 1319 C CA . PHE B 1 11 ? 3.184 22.531 -0.214 1 97.12 11 PHE B CA 1
ATOM 1320 C C . PHE B 1 11 ? 3.609 22.875 1.209 1 97.12 11 PHE B C 1
ATOM 1322 O O . PHE B 1 11 ? 2.879 22.609 2.164 1 97.12 11 PHE B O 1
ATOM 1329 N N . THR B 1 12 ? 4.758 23.391 1.392 1 95.31 12 THR B N 1
ATOM 1330 C CA . THR B 1 12 ? 5.219 23.688 2.744 1 95.31 12 THR B CA 1
ATOM 1331 C C . THR B 1 12 ? 6.086 24.938 2.764 1 95.31 12 THR B C 1
ATOM 1333 O O . THR B 1 12 ? 6.824 25.203 1.813 1 95.31 12 THR B O 1
ATOM 1336 N N . SER B 1 13 ? 5.984 25.703 3.758 1 94.44 13 SER B N 1
ATOM 1337 C CA . SER B 1 13 ? 6.781 26.906 3.926 1 94.44 13 SER B CA 1
ATOM 1338 C C . SER B 1 13 ? 8.156 26.594 4.512 1 94.44 13 SER B C 1
ATOM 1340 O O . SER B 1 13 ? 9.047 27.438 4.496 1 94.44 13 SER B O 1
ATOM 1342 N N . ASN B 1 14 ? 8.289 25.406 5.027 1 93.19 14 ASN B N 1
ATOM 1343 C CA . ASN B 1 14 ? 9.539 25.016 5.68 1 93.19 14 ASN B CA 1
ATOM 1344 C C . ASN B 1 14 ? 10.375 24.094 4.797 1 93.19 14 ASN B C 1
ATOM 1346 O O . ASN B 1 14 ? 11.336 23.484 5.266 1 93.19 14 ASN B O 1
ATOM 1350 N N . GLY B 1 15 ? 10.008 24 3.602 1 94.19 15 GLY B N 1
ATOM 1351 C CA . GLY B 1 15 ? 10.758 23.141 2.686 1 94.19 15 GLY B CA 1
ATOM 1352 C C . GLY B 1 15 ? 12.117 23.719 2.318 1 94.19 15 GLY B C 1
ATOM 1353 O O . GLY B 1 15 ? 12.297 24.938 2.297 1 94.19 15 GLY B O 1
ATOM 1354 N N . PRO B 1 16 ? 13.031 22.828 2.031 1 94.56 16 PRO B N 1
ATOM 1355 C CA . PRO B 1 16 ? 14.375 23.312 1.693 1 94.56 16 PRO B CA 1
ATOM 1356 C C . PRO B 1 16 ? 14.375 24.297 0.528 1 94.56 16 PRO B C 1
ATOM 1358 O O . PRO B 1 16 ? 15.102 25.297 0.562 1 94.56 16 PRO B O 1
ATOM 1361 N N . CYS B 1 17 ? 13.531 24.047 -0.462 1 95.38 17 CYS B N 1
ATOM 1362 C CA . CYS B 1 17 ? 13.469 24.969 -1.587 1 95.38 17 CYS B CA 1
ATOM 1363 C C . CYS B 1 17 ? 12.898 26.312 -1.154 1 95.38 17 CYS B C 1
ATOM 1365 O O . CYS B 1 17 ? 13.383 27.359 -1.587 1 95.38 17 CYS B O 1
ATOM 1367 N N . THR B 1 18 ? 11.922 26.266 -0.356 1 94.44 18 THR B N 1
ATOM 1368 C CA . THR B 1 18 ? 11.25 27.469 0.094 1 94.44 18 THR B CA 1
ATOM 1369 C C . THR B 1 18 ? 12.172 28.297 0.996 1 94.44 18 THR B C 1
ATOM 1371 O O . THR B 1 18 ? 12.102 29.531 1.002 1 94.44 18 THR B O 1
ATOM 1374 N N . LEU B 1 19 ? 13.055 27.625 1.622 1 94.5 19 LEU B N 1
ATOM 1375 C CA . LEU B 1 19 ? 13.969 28.297 2.545 1 94.5 19 LEU B CA 1
ATOM 1376 C C . LEU B 1 19 ? 15.258 28.688 1.838 1 94.5 19 LEU B C 1
ATOM 1378 O O . LEU B 1 19 ? 16.234 29.062 2.488 1 94.5 19 LEU B O 1
ATOM 1382 N N . GLY B 1 20 ? 15.305 28.5 0.546 1 92.44 20 GLY B N 1
ATOM 1383 C CA . GLY B 1 20 ? 16.438 28.953 -0.245 1 92.44 20 GLY B CA 1
ATOM 1384 C C . GLY B 1 20 ? 17.547 27.922 -0.355 1 92.44 20 GLY B C 1
ATOM 1385 O O . GLY B 1 20 ? 18.672 28.25 -0.744 1 92.44 20 GLY B O 1
ATOM 1386 N N . ASN B 1 21 ? 17.266 26.703 0.107 1 92.69 21 ASN B N 1
ATOM 1387 C CA . ASN B 1 21 ? 18.25 25.641 0.082 1 92.69 21 ASN B CA 1
ATOM 1388 C C . ASN B 1 21 ? 17.859 24.547 -0.901 1 92.69 21 ASN B C 1
ATOM 1390 O O . ASN B 1 21 ? 17.875 23.359 -0.556 1 92.69 21 ASN B O 1
ATOM 1394 N N . GLY B 1 22 ? 17.5 24.953 -2.107 1 92.94 22 GLY B N 1
ATOM 1395 C CA . GLY B 1 22 ? 17.031 24.031 -3.119 1 92.94 22 GLY B CA 1
ATOM 1396 C C . GLY B 1 22 ? 18.062 23 -3.52 1 92.94 22 GLY B C 1
ATOM 1397 O O . GLY B 1 22 ? 17.719 21.859 -3.836 1 92.94 22 GLY B O 1
ATOM 1398 N N . ASP B 1 23 ? 19.328 23.281 -3.498 1 91.75 23 ASP B N 1
ATOM 1399 C CA . ASP B 1 23 ? 20.406 22.391 -3.896 1 91.75 23 ASP B CA 1
ATOM 1400 C C . ASP B 1 23 ? 20.516 21.203 -2.941 1 91.75 23 ASP B C 1
ATOM 1402 O O . ASP B 1 23 ? 21.016 20.141 -3.318 1 91.75 23 ASP B O 1
ATOM 1406 N N . ALA B 1 24 ? 20.016 21.438 -1.768 1 92.19 24 ALA B N 1
ATOM 1407 C CA . ALA B 1 24 ? 20.125 20.391 -0.749 1 92.19 24 ALA B CA 1
ATOM 1408 C C . ALA B 1 24 ? 18.781 19.672 -0.565 1 92.19 24 ALA B C 1
ATOM 1410 O O . ALA B 1 24 ? 18.656 18.812 0.311 1 92.19 24 ALA B O 1
ATOM 1411 N N . CYS B 1 25 ? 17.844 20.031 -1.436 1 96.12 25 CYS B N 1
ATOM 1412 C CA . CYS B 1 25 ? 16.5 19.453 -1.262 1 96.12 25 CYS B CA 1
ATOM 1413 C C . CYS B 1 25 ? 16.484 18 -1.712 1 96.12 25 CYS B C 1
ATOM 1415 O O . CYS B 1 25 ? 16.672 17.703 -2.895 1 96.12 25 CYS B O 1
ATOM 1417 N N . ILE B 1 26 ? 16.172 17.125 -0.802 1 96.12 26 ILE B N 1
ATOM 1418 C CA . ILE B 1 26 ? 16.219 15.695 -1.069 1 96.12 26 ILE B CA 1
ATOM 1419 C C . ILE B 1 26 ? 14.992 15.289 -1.893 1 96.12 26 ILE B C 1
ATOM 1421 O O . ILE B 1 26 ? 14.93 14.18 -2.422 1 96.12 26 ILE B O 1
ATOM 1425 N N . MET B 1 27 ? 13.977 16.141 -2.064 1 97.12 27 MET B N 1
ATOM 1426 C CA . MET B 1 27 ? 12.773 15.836 -2.826 1 97.12 27 MET B CA 1
ATOM 1427 C C . MET B 1 27 ? 12.883 16.359 -4.254 1 97.12 27 MET B C 1
ATOM 1429 O O . MET B 1 27 ? 12.266 15.82 -5.172 1 97.12 27 MET B O 1
ATOM 1433 N N . ALA B 1 28 ? 13.727 17.312 -4.473 1 96.56 28 ALA B N 1
ATOM 1434 C CA . ALA B 1 28 ? 13.781 18.047 -5.73 1 96.56 28 ALA B CA 1
ATOM 1435 C C . ALA B 1 28 ? 14.125 17.125 -6.895 1 96.56 28 ALA B C 1
ATOM 1437 O O . ALA B 1 28 ? 13.531 17.234 -7.973 1 96.56 28 ALA B O 1
ATOM 1438 N N . PRO B 1 29 ? 15.016 16.234 -6.75 1 95.44 29 PRO B N 1
ATOM 1439 C CA . PRO B 1 29 ? 15.344 15.359 -7.879 1 95.44 29 PRO B CA 1
ATOM 1440 C C . PRO B 1 29 ? 14.164 14.5 -8.328 1 95.44 29 PRO B C 1
ATOM 1442 O O . PRO B 1 29 ? 14.109 14.078 -9.484 1 95.44 29 PRO B O 1
ATOM 1445 N N . PHE B 1 30 ? 13.25 14.273 -7.453 1 96.5 30 PHE B N 1
ATOM 1446 C CA . PHE B 1 30 ? 12.203 13.297 -7.723 1 96.5 30 PHE B CA 1
ATOM 1447 C C . PHE B 1 30 ? 10.875 13.992 -8.008 1 96.5 30 PHE B C 1
ATOM 1449 O O . PHE B 1 30 ? 9.969 13.398 -8.594 1 96.5 30 PHE B O 1
ATOM 1456 N N . PHE B 1 31 ? 10.781 15.188 -7.551 1 97.44 31 PHE B N 1
ATOM 1457 C CA . PHE B 1 31 ? 9.562 15.961 -7.719 1 97.44 31 PHE B CA 1
ATOM 1458 C C . PHE B 1 31 ? 9.859 17.344 -8.297 1 97.44 31 PHE B C 1
ATOM 1460 O O . PHE B 1 31 ? 9.602 18.359 -7.652 1 97.44 31 PHE B O 1
ATOM 1467 N N . PRO B 1 32 ? 10.328 17.266 -9.484 1 95.56 32 PRO B N 1
ATOM 1468 C CA . PRO B 1 32 ? 10.648 18.562 -10.102 1 95.56 32 PRO B CA 1
ATOM 1469 C C . PRO B 1 32 ? 9.406 19.406 -10.352 1 95.56 32 PRO B C 1
ATOM 1471 O O . PRO B 1 32 ? 8.297 18.875 -10.461 1 95.56 32 PRO B O 1
ATOM 1474 N N . SER B 1 33 ? 9.578 20.688 -10.492 1 95.38 33 SER B N 1
ATOM 1475 C CA . SER B 1 33 ? 8.492 21.641 -10.703 1 95.38 33 SER B CA 1
ATOM 1476 C C . SER B 1 33 ? 7.805 21.406 -12.039 1 95.38 33 SER B C 1
ATOM 1478 O O . SER B 1 33 ? 6.648 21.797 -12.227 1 95.38 33 SER B O 1
ATOM 1480 N N . THR B 1 34 ? 8.477 20.75 -12.891 1 95.06 34 THR B N 1
ATOM 1481 C CA . THR B 1 34 ? 7.953 20.5 -14.234 1 95.06 34 THR B CA 1
ATOM 1482 C C . THR B 1 34 ? 6.941 19.359 -14.219 1 95.06 34 THR B C 1
ATOM 1484 O O . THR B 1 34 ? 6.203 19.156 -15.188 1 95.06 34 THR B O 1
ATOM 1487 N N . GLU B 1 35 ? 6.883 18.547 -13.156 1 95.25 35 GLU B N 1
ATOM 1488 C CA . GLU B 1 35 ? 5.934 17.453 -13 1 95.25 35 GLU B CA 1
ATOM 1489 C C . GLU B 1 35 ? 5.113 17.609 -11.727 1 95.25 35 GLU B C 1
ATOM 1491 O O . GLU B 1 35 ? 5.141 16.734 -10.852 1 95.25 35 GLU B O 1
ATOM 1496 N N . PRO B 1 36 ? 4.34 18.625 -11.664 1 95.88 36 PRO B N 1
ATOM 1497 C CA . PRO B 1 36 ? 3.641 18.938 -10.414 1 95.88 36 PRO B CA 1
ATOM 1498 C C . PRO B 1 36 ? 2.611 17.875 -10.039 1 95.88 36 PRO B C 1
ATOM 1500 O O . PRO B 1 36 ? 2.373 17.625 -8.852 1 95.88 36 PRO B O 1
ATOM 1503 N N . ASP B 1 37 ? 1.991 17.219 -11.047 1 96.56 37 ASP B N 1
ATOM 1504 C CA . ASP B 1 37 ? 0.934 16.25 -10.789 1 96.56 37 ASP B CA 1
ATOM 1505 C C . ASP B 1 37 ? 1.464 15.055 -9.992 1 96.56 37 ASP B C 1
ATOM 1507 O O . ASP B 1 37 ? 0.738 14.469 -9.188 1 96.56 37 ASP B O 1
ATOM 1511 N N . LYS B 1 38 ? 2.676 14.789 -10.273 1 94.38 38 LYS B N 1
ATOM 1512 C CA . LYS B 1 38 ? 3.273 13.633 -9.602 1 94.38 38 LYS B CA 1
ATOM 1513 C C . LYS B 1 38 ? 3.225 13.797 -8.086 1 94.38 38 LYS B C 1
ATOM 1515 O O . LYS B 1 38 ? 2.732 12.914 -7.379 1 94.38 38 LYS B O 1
ATOM 1520 N N . PHE B 1 39 ? 3.688 14.969 -7.613 1 97.56 39 PHE B N 1
ATOM 1521 C CA . PHE B 1 39 ? 3.686 15.125 -6.164 1 97.56 39 PHE B CA 1
ATOM 1522 C C . PHE B 1 39 ? 2.281 15.43 -5.652 1 97.56 39 PHE B C 1
ATOM 1524 O O . PHE B 1 39 ? 1.938 15.086 -4.52 1 97.56 39 PHE B O 1
ATOM 1531 N N . ASP B 1 40 ? 1.427 16.031 -6.469 1 97.94 40 ASP B N 1
ATOM 1532 C CA . ASP B 1 40 ? 0.05 16.297 -6.062 1 97.94 40 ASP B CA 1
ATOM 1533 C C . ASP B 1 40 ? -0.637 15.016 -5.59 1 97.94 40 ASP B C 1
ATOM 1535 O O . ASP B 1 40 ? -1.312 15.016 -4.559 1 97.94 40 ASP B O 1
ATOM 1539 N N . ARG B 1 41 ? -0.409 14.008 -6.332 1 96 41 ARG B N 1
ATOM 1540 C CA . ARG B 1 41 ? -1.038 12.727 -6.016 1 96 41 ARG B CA 1
ATOM 1541 C C . ARG B 1 41 ? -0.463 12.133 -4.734 1 96 41 ARG B C 1
ATOM 1543 O O . ARG B 1 41 ? -1.204 11.617 -3.896 1 96 41 ARG B O 1
ATOM 1550 N N . VAL B 1 42 ? 0.797 12.266 -4.555 1 98.06 42 VAL B N 1
ATOM 1551 C CA . VAL B 1 42 ? 1.476 11.758 -3.365 1 98.06 42 VAL B CA 1
ATOM 1552 C C . VAL B 1 42 ? 1.053 12.57 -2.143 1 98.06 42 VAL B C 1
ATOM 1554 O O . VAL B 1 42 ? 0.782 12.008 -1.08 1 98.06 42 VAL B O 1
ATOM 1557 N N . ASN B 1 43 ? 0.931 13.844 -2.348 1 98.19 43 ASN B N 1
ATOM 1558 C CA . ASN B 1 43 ? 0.552 14.742 -1.264 1 98.19 43 ASN B CA 1
ATOM 1559 C C . ASN B 1 43 ? -0.867 14.469 -0.776 1 98.19 43 ASN B C 1
ATOM 1561 O O . ASN B 1 43 ? -1.161 14.617 0.411 1 98.19 43 ASN B O 1
ATOM 1565 N N . LYS B 1 44 ? -1.728 14.094 -1.646 1 96.88 44 LYS B N 1
ATOM 1566 C CA . LYS B 1 44 ? -3.123 13.82 -1.314 1 96.88 44 LYS B CA 1
ATOM 1567 C C . LYS B 1 44 ? -3.238 12.648 -0.343 1 96.88 44 LYS B C 1
ATOM 1569 O O . LYS B 1 44 ? -4.184 12.586 0.446 1 96.88 44 LYS B O 1
ATOM 1574 N N . VAL B 1 45 ? -2.238 11.836 -0.364 1 97.31 45 VAL B N 1
ATOM 1575 C CA . VAL B 1 45 ? -2.367 10.594 0.387 1 97.31 45 VAL B CA 1
ATOM 1576 C C . VAL B 1 45 ? -1.438 10.617 1.599 1 97.31 45 VAL B C 1
ATOM 1578 O O . VAL B 1 45 ? -1.837 10.242 2.703 1 97.31 45 VAL B O 1
ATOM 1581 N N . PHE B 1 46 ? -0.267 11.109 1.441 1 97.75 46 PHE B N 1
ATOM 1582 C CA . PHE B 1 46 ? 0.736 10.977 2.49 1 97.75 46 PHE B CA 1
ATOM 1583 C C . PHE B 1 46 ? 1.028 12.328 3.137 1 97.75 46 PHE B C 1
ATOM 1585 O O . PHE B 1 46 ? 1.414 12.391 4.305 1 97.75 46 PHE B O 1
ATOM 1592 N N . GLY B 1 47 ? 0.93 13.352 2.32 1 97.06 47 GLY B N 1
ATOM 1593 C CA . GLY B 1 47 ? 1.312 14.672 2.811 1 97.06 47 GLY B CA 1
ATOM 1594 C C . GLY B 1 47 ? 2.801 14.938 2.697 1 97.06 47 GLY B C 1
ATOM 1595 O O . GLY B 1 47 ? 3.617 14.031 2.881 1 97.06 47 GLY B O 1
ATOM 1596 N N . VAL B 1 48 ? 3.07 16.188 2.455 1 97.88 48 VAL B N 1
ATOM 1597 C CA . VAL B 1 48 ? 4.438 16.594 2.166 1 97.88 48 VAL B CA 1
ATOM 1598 C C . VAL B 1 48 ? 5.32 16.375 3.391 1 97.88 48 VAL B C 1
ATOM 1600 O O . VAL B 1 48 ? 6.477 15.953 3.264 1 97.88 48 VAL B O 1
ATOM 1603 N N . VAL B 1 49 ? 4.848 16.531 4.559 1 96.12 49 VAL B N 1
ATOM 1604 C CA . VAL B 1 49 ? 5.633 16.406 5.781 1 96.12 49 VAL B CA 1
ATOM 1605 C C . VAL B 1 49 ? 6.055 14.945 5.977 1 96.12 49 VAL B C 1
ATOM 1607 O O . VAL B 1 49 ? 7.23 14.664 6.215 1 96.12 49 VAL B O 1
ATOM 1610 N N . ASN B 1 50 ? 5.102 14.117 5.812 1 96.56 50 ASN B N 1
ATOM 1611 C CA . ASN B 1 50 ? 5.391 12.703 6.02 1 96.56 50 ASN B CA 1
ATOM 1612 C C . ASN B 1 50 ? 6.305 12.156 4.926 1 96.56 50 ASN B C 1
ATOM 1614 O O . ASN B 1 50 ? 7.188 11.336 5.199 1 96.56 50 ASN B O 1
ATOM 1618 N N . VAL B 1 51 ? 6.098 12.609 3.701 1 97.94 51 VAL B N 1
ATOM 1619 C CA . VAL B 1 51 ? 6.969 12.203 2.605 1 97.94 51 VAL B CA 1
ATOM 1620 C C . VAL B 1 51 ? 8.398 12.648 2.891 1 97.94 51 VAL B C 1
ATOM 1622 O O . VAL B 1 51 ? 9.352 11.875 2.709 1 97.94 51 VAL B O 1
ATOM 1625 N N . TYR B 1 52 ? 8.578 13.859 3.365 1 96.88 52 TYR B N 1
ATOM 1626 C CA . TYR B 1 52 ? 9.914 14.359 3.701 1 96.88 52 TYR B CA 1
ATOM 1627 C C . TYR B 1 52 ? 10.562 13.5 4.777 1 96.88 52 TYR B C 1
ATOM 1629 O O . TYR B 1 52 ? 11.742 13.156 4.68 1 96.88 52 TYR B O 1
ATOM 1637 N N . LYS B 1 53 ? 9.797 13.227 5.785 1 96.25 53 LYS B N 1
ATOM 1638 C CA . LYS B 1 53 ? 10.305 12.406 6.879 1 96.25 53 LYS B CA 1
ATOM 1639 C C . LYS B 1 53 ? 10.773 11.047 6.375 1 96.25 53 LYS B C 1
ATOM 1641 O O . LYS B 1 53 ? 11.859 10.578 6.738 1 96.25 53 LYS B O 1
ATOM 1646 N N . ILE B 1 54 ? 10.008 10.414 5.512 1 96.25 54 ILE B N 1
ATOM 1647 C CA . ILE B 1 54 ? 10.336 9.094 4.973 1 96.25 54 ILE B CA 1
ATOM 1648 C C . ILE B 1 54 ? 11.641 9.172 4.188 1 96.25 54 ILE B C 1
ATOM 1650 O O . ILE B 1 54 ? 12.547 8.352 4.391 1 96.25 54 ILE B O 1
ATOM 1654 N N . LEU B 1 55 ? 11.742 10.164 3.373 1 96.94 55 LEU B N 1
ATOM 1655 C CA . LEU B 1 55 ? 12.906 10.273 2.5 1 96.94 55 LEU B CA 1
ATOM 1656 C C . LEU B 1 55 ? 14.141 10.695 3.289 1 96.94 55 LEU B C 1
ATOM 1658 O O . LEU B 1 55 ? 15.266 10.344 2.928 1 96.94 55 LEU B O 1
ATOM 1662 N N . SER B 1 56 ? 13.906 11.398 4.383 1 95.56 56 SER B N 1
ATOM 1663 C CA . SER B 1 56 ? 15.016 11.922 5.164 1 95.56 56 SER B CA 1
ATOM 1664 C C . SER B 1 56 ? 15.742 10.812 5.914 1 95.56 56 SER B C 1
ATOM 1666 O O . SER B 1 56 ? 16.922 10.945 6.246 1 95.56 56 SER B O 1
ATOM 1668 N N . ILE B 1 57 ? 15.031 9.773 6.172 1 94.81 57 ILE B N 1
ATOM 1669 C CA . ILE B 1 57 ? 15.648 8.68 6.91 1 94.81 57 ILE B CA 1
ATOM 1670 C C . ILE B 1 57 ? 16.5 7.832 5.969 1 94.81 57 ILE B C 1
ATOM 1672 O O . ILE B 1 57 ? 17.359 7.062 6.414 1 94.81 57 ILE B O 1
ATOM 1676 N N . LEU B 1 58 ? 16.281 7.949 4.688 1 92.56 58 LEU B N 1
A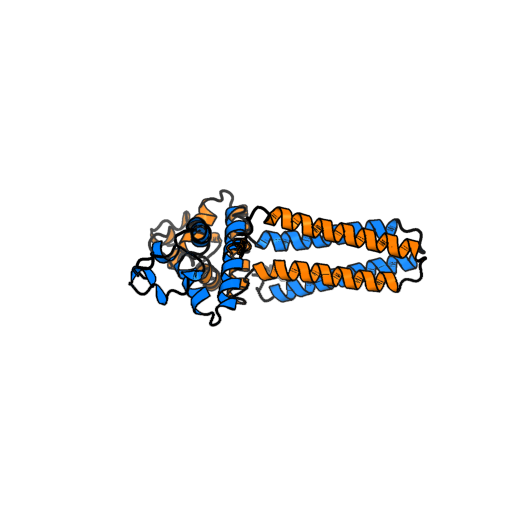TOM 1677 C CA . LEU B 1 58 ? 17 7.168 3.682 1 92.56 58 LEU B CA 1
ATOM 1678 C C . LEU B 1 58 ? 18.281 7.871 3.256 1 92.56 58 LEU B C 1
ATOM 1680 O O . LEU B 1 58 ? 18.25 9.055 2.891 1 92.56 58 LEU B O 1
ATOM 1684 N N . GLU B 1 59 ? 19.359 7.164 3.24 1 88.88 59 GLU B N 1
ATOM 1685 C CA . GLU B 1 59 ? 20.672 7.781 3.037 1 88.88 59 GLU B CA 1
ATOM 1686 C C . GLU B 1 59 ? 21.062 7.746 1.565 1 88.88 59 GLU B C 1
ATOM 1688 O O . GLU B 1 59 ? 21.609 8.727 1.04 1 88.88 59 GLU B O 1
ATOM 1693 N N . GLU B 1 60 ? 20.781 6.754 0.895 1 90.06 60 GLU B N 1
ATOM 1694 C CA . GLU B 1 60 ? 21.266 6.555 -0.469 1 90.06 60 GLU B CA 1
ATOM 1695 C C . GLU B 1 60 ? 20.25 7.055 -1.491 1 90.06 60 GLU B C 1
ATOM 1697 O O . GLU B 1 60 ? 19.047 6.762 -1.386 1 90.06 60 GLU B O 1
ATOM 1702 N N . PRO B 1 61 ? 20.734 7.742 -2.51 1 87.56 61 PRO B N 1
ATOM 1703 C CA . PRO B 1 61 ? 19.844 8.25 -3.549 1 87.56 61 PRO B CA 1
ATOM 1704 C C . PRO B 1 61 ? 19.016 7.141 -4.203 1 87.56 61 PRO B C 1
ATOM 1706 O O . PRO B 1 61 ? 17.844 7.355 -4.551 1 87.56 61 PRO B O 1
ATOM 1709 N N . LEU B 1 62 ? 19.609 6.082 -4.355 1 88.19 62 LEU B N 1
ATOM 1710 C CA . LEU B 1 62 ? 18.891 4.977 -4.977 1 88.19 62 LEU B CA 1
ATOM 1711 C C . LEU B 1 62 ? 17.75 4.508 -4.078 1 88.19 62 LEU B C 1
ATOM 1713 O O . LEU B 1 62 ? 16.672 4.145 -4.57 1 88.19 62 LEU B O 1
ATOM 1717 N N . GLN B 1 63 ? 17.969 4.5 -2.812 1 89.25 63 GLN B N 1
ATOM 1718 C CA . GLN B 1 63 ? 16.922 4.152 -1.864 1 89.25 63 GLN B CA 1
ATOM 1719 C C . GLN B 1 63 ? 15.766 5.145 -1.939 1 89.25 63 GLN B C 1
ATOM 1721 O O . GLN B 1 63 ? 14.602 4.75 -1.913 1 89.25 63 GLN B O 1
ATOM 1726 N N . ARG B 1 64 ? 16.109 6.402 -2.074 1 94.62 64 ARG B N 1
ATOM 1727 C CA . ARG B 1 64 ? 15.078 7.426 -2.182 1 94.62 64 ARG B CA 1
ATOM 1728 C C . ARG B 1 64 ? 14.289 7.277 -3.479 1 94.62 64 ARG B C 1
ATOM 1730 O O . ARG B 1 64 ? 13.078 7.488 -3.5 1 94.62 64 ARG B O 1
ATOM 1737 N N . GLU B 1 65 ? 15 6.91 -4.512 1 90.69 65 GLU B N 1
ATOM 1738 C CA . GLU B 1 65 ? 14.328 6.691 -5.785 1 90.69 65 GLU B CA 1
ATOM 1739 C C . GLU B 1 65 ? 13.297 5.57 -5.676 1 90.69 65 GLU B C 1
ATOM 1741 O O . GLU B 1 65 ? 12.156 5.719 -6.129 1 90.69 65 GLU B O 1
ATOM 1746 N N . TYR B 1 66 ? 13.648 4.516 -5.031 1 85.12 66 TYR B N 1
ATOM 1747 C CA . TYR B 1 66 ? 12.727 3.398 -4.84 1 85.12 66 TYR B CA 1
ATOM 1748 C C . TYR B 1 66 ? 11.555 3.805 -3.961 1 85.12 66 TYR B C 1
ATOM 1750 O O . TYR B 1 66 ? 10.406 3.467 -4.254 1 85.12 66 TYR B O 1
ATOM 1758 N N . ALA B 1 67 ? 11.859 4.492 -2.939 1 93.69 67 ALA B N 1
ATOM 1759 C CA . ALA B 1 67 ? 10.812 4.926 -2.025 1 93.69 67 ALA B CA 1
ATOM 1760 C C . ALA B 1 67 ? 9.82 5.852 -2.727 1 93.69 67 ALA B C 1
ATOM 1762 O O . ALA B 1 67 ? 8.609 5.715 -2.561 1 93.69 67 ALA B O 1
ATOM 1763 N N . VAL B 1 68 ? 10.312 6.738 -3.553 1 95.25 68 VAL B N 1
ATOM 1764 C CA . VAL B 1 68 ? 9.461 7.672 -4.285 1 95.25 68 VAL B CA 1
ATOM 1765 C C . VAL B 1 68 ? 8.562 6.902 -5.25 1 95.25 68 VAL B C 1
ATOM 1767 O O . VAL B 1 68 ? 7.363 7.176 -5.336 1 95.25 68 VAL B O 1
ATOM 1770 N N . ASN B 1 69 ? 9.156 5.957 -5.883 1 87.81 69 ASN B N 1
ATOM 1771 C CA . ASN B 1 69 ? 8.359 5.137 -6.789 1 87.81 69 ASN B CA 1
ATOM 1772 C C . ASN B 1 69 ? 7.273 4.371 -6.047 1 87.81 69 ASN B C 1
ATOM 1774 O O . ASN B 1 69 ? 6.133 4.301 -6.508 1 87.81 69 ASN B O 1
ATOM 1778 N N . ALA B 1 70 ? 7.59 3.844 -4.984 1 87.62 70 ALA B N 1
ATOM 1779 C CA . ALA B 1 70 ? 6.621 3.111 -4.172 1 87.62 70 ALA B CA 1
ATOM 1780 C C . ALA B 1 70 ? 5.516 4.035 -3.672 1 87.62 70 ALA B C 1
ATOM 1782 O O . ALA B 1 70 ? 4.332 3.703 -3.771 1 87.62 70 ALA B O 1
ATOM 1783 N N . LEU B 1 71 ? 5.902 5.227 -3.217 1 94.69 71 LEU B N 1
ATOM 1784 C CA . LEU B 1 71 ? 4.934 6.199 -2.727 1 94.69 71 LEU B CA 1
ATOM 1785 C C . LEU B 1 71 ? 3.979 6.625 -3.838 1 94.69 71 LEU B C 1
ATOM 1787 O O . LEU B 1 71 ? 2.773 6.754 -3.609 1 94.69 71 LEU B O 1
ATOM 1791 N N . CYS B 1 72 ? 4.578 6.828 -4.988 1 92.94 72 CYS B N 1
ATOM 1792 C CA . CYS B 1 72 ? 3.754 7.227 -6.121 1 92.94 72 CYS B CA 1
ATOM 1793 C C . CYS B 1 72 ? 2.75 6.133 -6.477 1 92.94 72 CYS B C 1
ATOM 1795 O O . CYS B 1 72 ? 1.569 6.418 -6.688 1 92.94 72 CYS B O 1
ATOM 1797 N N . TYR B 1 73 ? 3.176 4.945 -6.5 1 87.56 73 TYR B N 1
ATOM 1798 C CA . TYR B 1 73 ? 2.311 3.814 -6.812 1 87.56 73 TYR B CA 1
ATOM 1799 C C . TYR B 1 73 ? 1.2 3.674 -5.777 1 87.56 73 TYR B C 1
ATOM 1801 O O . TYR B 1 73 ? 0.033 3.492 -6.133 1 87.56 73 TYR B O 1
ATOM 1809 N N . GLU B 1 74 ? 1.562 3.758 -4.559 1 90.19 74 GLU B N 1
ATOM 1810 C CA . GLU B 1 74 ? 0.621 3.605 -3.455 1 90.19 74 GLU B CA 1
ATOM 1811 C C . GLU B 1 74 ? -0.4 4.738 -3.439 1 90.19 74 GLU B C 1
ATOM 1813 O O . GLU B 1 74 ? -1.579 4.516 -3.158 1 90.19 74 GLU B O 1
ATOM 1818 N N . ALA B 1 75 ? 0.097 5.902 -3.688 1 94.94 75 ALA B N 1
ATOM 1819 C CA . ALA B 1 75 ? -0.816 7.039 -3.736 1 94.94 75 ALA B CA 1
ATOM 1820 C C . ALA B 1 75 ? -1.868 6.852 -4.828 1 94.94 75 ALA B C 1
ATOM 1822 O O . ALA B 1 75 ? -3.057 7.082 -4.598 1 94.94 75 ALA B O 1
ATOM 1823 N N . GLU B 1 76 ? -1.387 6.387 -5.902 1 88.25 76 GLU B N 1
ATOM 1824 C CA . GLU B 1 76 ? -2.303 6.16 -7.016 1 88.25 76 GLU B CA 1
ATOM 1825 C C . GLU B 1 76 ? -3.35 5.109 -6.664 1 88.25 76 GLU B C 1
ATOM 1827 O O . GLU B 1 76 ? -4.535 5.281 -6.961 1 88.25 76 GLU B O 1
ATOM 1832 N N . ALA B 1 77 ? -2.986 4.07 -6.098 1 85.19 77 ALA B N 1
ATOM 1833 C CA . ALA B 1 77 ? -3.904 3 -5.715 1 85.19 77 ALA B CA 1
ATOM 1834 C C . ALA B 1 77 ? -4.969 3.51 -4.746 1 85.19 77 ALA B C 1
ATOM 1836 O O . ALA B 1 77 ? -6.145 3.164 -4.867 1 85.19 77 ALA B O 1
ATOM 1837 N N . ARG B 1 78 ? -4.547 4.348 -3.787 1 92.31 78 ARG B N 1
ATOM 1838 C CA . ARG B 1 78 ? -5.473 4.879 -2.789 1 92.31 78 ARG B CA 1
ATOM 1839 C C . ARG B 1 78 ? -6.461 5.852 -3.422 1 92.31 78 ARG B C 1
ATOM 1841 O O . ARG B 1 78 ? -7.637 5.879 -3.055 1 92.31 78 ARG B O 1
ATOM 1848 N N . ILE B 1 79 ? -5.969 6.625 -4.344 1 92.56 79 ILE B N 1
ATOM 1849 C CA . ILE B 1 79 ? -6.836 7.574 -5.031 1 92.56 79 ILE B CA 1
ATOM 1850 C C . ILE B 1 79 ? -7.891 6.82 -5.836 1 92.56 79 ILE B C 1
ATOM 1852 O O . ILE B 1 79 ? -9.062 7.211 -5.855 1 92.56 79 ILE B O 1
ATOM 1856 N N . GLN B 1 80 ? -7.52 5.758 -6.402 1 87.5 80 GLN B N 1
ATOM 1857 C CA . GLN B 1 80 ? -8.422 4.977 -7.238 1 87.5 80 GLN B CA 1
ATOM 1858 C C . GLN B 1 80 ? -9.398 4.172 -6.387 1 87.5 80 GLN B C 1
ATOM 1860 O O . GLN B 1 80 ? -10.562 4 -6.762 1 87.5 80 GLN B O 1
ATOM 1865 N N . ASP B 1 81 ? -8.914 3.672 -5.266 1 88.38 81 ASP B N 1
ATOM 1866 C CA . ASP B 1 81 ? -9.711 2.881 -4.332 1 88.38 81 ASP B CA 1
ATOM 1867 C C . ASP B 1 81 ? -9.5 3.352 -2.895 1 88.38 81 ASP B C 1
ATOM 1869 O O . ASP B 1 81 ? -8.688 2.779 -2.16 1 88.38 81 ASP B O 1
ATOM 1873 N N . PRO B 1 82 ? -10.312 4.254 -2.484 1 91.5 82 PRO B N 1
ATOM 1874 C CA . PRO B 1 82 ? -10.109 4.828 -1.151 1 91.5 82 PRO B CA 1
ATOM 1875 C C . PRO B 1 82 ? -10.383 3.826 -0.031 1 91.5 82 PRO B C 1
ATOM 1877 O O . PRO B 1 82 ? -9.969 4.039 1.109 1 91.5 82 PRO B O 1
ATOM 1880 N N . ILE B 1 83 ? -11.0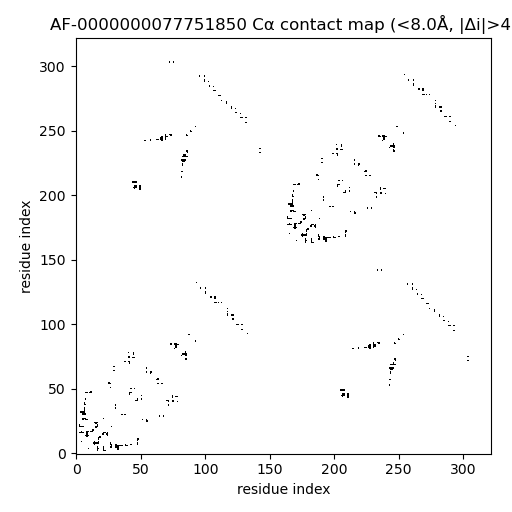94 2.824 -0.334 1 88.81 83 ILE B N 1
ATOM 1881 C CA . ILE B 1 83 ? -11.43 1.837 0.685 1 88.81 83 ILE B CA 1
ATOM 1882 C C . ILE B 1 83 ? -10.25 0.896 0.905 1 88.81 83 ILE B C 1
ATOM 1884 O O . ILE B 1 83 ? -9.797 0.704 2.039 1 88.81 83 ILE B O 1
ATOM 1888 N N . HIS B 1 84 ? -9.648 0.398 -0.093 1 84.94 84 HIS B N 1
ATOM 1889 C CA . HIS B 1 84 ? -8.695 -0.692 0.065 1 84.94 84 HIS B CA 1
ATOM 1890 C C . HIS B 1 84 ? -7.27 -0.22 -0.203 1 84.94 84 HIS B C 1
ATOM 1892 O O . HIS B 1 84 ? -6.309 -0.854 0.237 1 84.94 84 HIS B O 1
ATOM 1898 N N . GLY B 1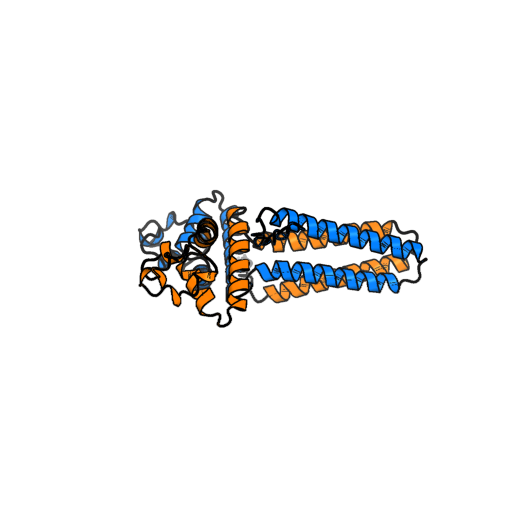 85 ? -7.141 0.838 -0.956 1 87.56 85 GLY B N 1
ATOM 1899 C CA . GLY B 1 85 ? -5.801 1.276 -1.307 1 87.56 85 GLY B CA 1
ATOM 1900 C C . GLY B 1 85 ? -4.945 0.171 -1.898 1 87.56 85 GLY B C 1
ATOM 1901 O O . GLY B 1 85 ? -5.367 -0.512 -2.834 1 87.56 85 GLY B O 1
ATOM 1902 N N . ASN B 1 86 ? -3.818 0.055 -1.282 1 80.25 86 ASN B N 1
ATOM 1903 C CA . ASN B 1 86 ? -2.908 -0.974 -1.776 1 80.25 86 ASN B CA 1
ATOM 1904 C C . ASN B 1 86 ? -3.148 -2.312 -1.086 1 80.25 86 ASN B C 1
ATOM 1906 O O . ASN B 1 86 ? -2.508 -3.311 -1.419 1 80.25 86 ASN B O 1
ATOM 1910 N N . TYR B 1 87 ? -4.008 -2.342 -0.15 1 72 87 TYR B N 1
ATOM 1911 C CA . TYR B 1 87 ? -4.395 -3.572 0.532 1 72 87 TYR B CA 1
ATOM 1912 C C . TYR B 1 87 ? -5.113 -4.523 -0.418 1 72 87 TYR B C 1
ATOM 1914 O O . TYR B 1 87 ? -5.109 -5.738 -0.21 1 72 87 TYR B O 1
ATOM 1922 N N . ASP B 1 88 ? -5.691 -3.865 -1.398 1 64.38 88 ASP B N 1
ATOM 1923 C CA . ASP B 1 88 ? -6.438 -4.633 -2.391 1 64.38 88 ASP B CA 1
ATOM 1924 C C . ASP B 1 88 ? -5.543 -5.676 -3.062 1 64.38 88 ASP B C 1
ATOM 1926 O O . ASP B 1 88 ? -5.984 -6.793 -3.338 1 64.38 88 ASP B O 1
ATOM 1930 N N . LEU B 1 89 ? -4.41 -5.305 -3.125 1 61.84 89 LEU B N 1
ATOM 1931 C CA . LEU B 1 89 ? -3.498 -6.207 -3.82 1 61.84 89 LEU B CA 1
ATOM 1932 C C . LEU B 1 89 ? -3.26 -7.473 -3.006 1 61.84 89 LEU B C 1
ATOM 1934 O O . LEU B 1 89 ? -3.189 -8.57 -3.564 1 61.84 89 LEU B O 1
ATOM 1938 N N . LYS B 1 90 ? -3.203 -7.195 -1.787 1 63.22 90 LYS B N 1
ATOM 1939 C CA . LYS B 1 90 ? -3.072 -8.367 -0.921 1 63.22 90 LYS B CA 1
ATOM 1940 C C . LYS B 1 90 ? -4.281 -9.281 -1.049 1 63.22 90 LYS B C 1
ATOM 1942 O O . LYS B 1 90 ? -4.133 -10.5 -1.167 1 63.22 90 LYS B O 1
ATOM 1947 N N . LEU B 1 91 ? -5.355 -8.539 -0.992 1 62 91 LEU B N 1
ATOM 1948 C CA . LEU B 1 91 ? -6.594 -9.297 -1.121 1 62 91 LEU B CA 1
ATOM 1949 C C . LEU B 1 91 ? -6.691 -9.953 -2.494 1 62 91 LEU B C 1
ATOM 1951 O O . LEU B 1 91 ? -7.09 -11.117 -2.607 1 62 91 LEU B O 1
ATOM 1955 N N . ALA B 1 92 ? -6.312 -9.188 -3.328 1 60.56 92 ALA B N 1
ATOM 1956 C CA . ALA B 1 92 ? -6.363 -9.703 -4.691 1 60.56 92 ALA B CA 1
ATOM 1957 C C . ALA B 1 92 ? -5.383 -10.859 -4.879 1 60.56 92 ALA B C 1
ATOM 1959 O O . ALA B 1 92 ? -5.691 -11.844 -5.551 1 60.56 92 ALA B O 1
ATOM 1960 N N . TYR B 1 93 ? -4.344 -10.648 -4.098 1 60.12 93 TYR B N 1
ATOM 1961 C CA . TYR B 1 93 ? -3.305 -11.664 -4.223 1 60.12 93 TYR B CA 1
ATOM 1962 C C . TYR B 1 93 ? -3.83 -13.031 -3.805 1 60.12 93 TYR B C 1
ATOM 1964 O O . TYR B 1 93 ? -3.645 -14.023 -4.52 1 60.12 93 TYR B O 1
ATOM 1972 N N . ASP B 1 94 ? -4.418 -13 -2.684 1 60.62 94 ASP B N 1
ATOM 1973 C CA . ASP B 1 94 ? -4.965 -14.258 -2.193 1 60.62 94 ASP B CA 1
ATOM 1974 C C . ASP B 1 94 ? -5.988 -14.828 -3.17 1 60.62 94 ASP B C 1
ATOM 1976 O O . ASP B 1 94 ? -6.012 -16.031 -3.422 1 60.62 94 ASP B O 1
ATOM 1980 N N . ASN B 1 95 ? -6.754 -13.961 -3.637 1 62.81 95 ASN B N 1
ATOM 1981 C CA . ASN B 1 95 ? -7.758 -14.398 -4.602 1 62.81 95 ASN B CA 1
ATOM 1982 C C . ASN B 1 95 ? -7.117 -14.914 -5.887 1 62.81 95 ASN B C 1
ATOM 1984 O O . ASN B 1 95 ? -7.562 -15.922 -6.445 1 62.81 95 ASN B O 1
ATOM 1988 N N . ILE B 1 96 ? -6.129 -14.219 -6.172 1 62.03 96 ILE B N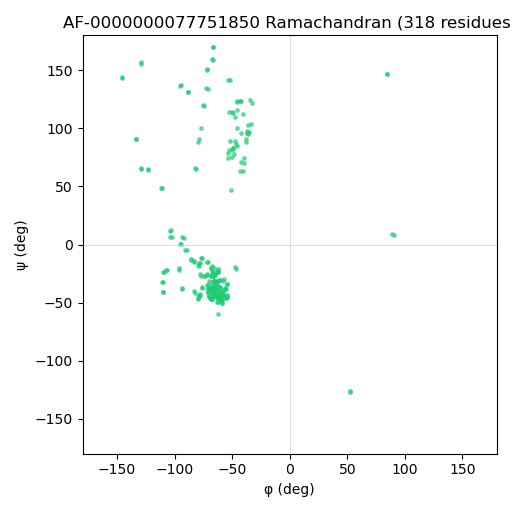 1
ATOM 1989 C CA . ILE B 1 96 ? -5.434 -14.586 -7.402 1 62.03 96 ILE B CA 1
ATOM 1990 C C . ILE B 1 96 ? -4.77 -15.945 -7.234 1 62.03 96 ILE B C 1
ATOM 1992 O O . ILE B 1 96 ? -4.859 -16.797 -8.117 1 62.03 96 ILE B O 1
ATOM 1996 N N . LEU B 1 97 ? -4.133 -16.078 -6.102 1 67.12 97 LEU B N 1
ATOM 1997 C CA . LEU B 1 97 ? -3.482 -17.359 -5.84 1 67.12 97 LEU B CA 1
ATOM 1998 C C . LEU B 1 97 ? -4.508 -18.484 -5.797 1 67.12 97 LEU B C 1
ATOM 2000 O O . LEU B 1 97 ? -4.242 -19.594 -6.285 1 67.12 97 LEU B O 1
ATOM 2004 N N . ASN B 1 98 ? -5.656 -18.203 -5.277 1 72.88 98 ASN B N 1
ATOM 2005 C CA . ASN B 1 98 ? -6.715 -19.203 -5.219 1 72.88 98 ASN B CA 1
ATOM 2006 C C . ASN B 1 98 ? -7.234 -19.547 -6.609 1 72.88 98 ASN B C 1
ATOM 2008 O O . ASN B 1 98 ? -7.48 -20.719 -6.91 1 72.88 98 ASN B O 1
ATOM 2012 N N . LYS B 1 99 ? -7.48 -18.547 -7.336 1 69.19 99 LYS B N 1
ATOM 2013 C CA . LYS B 1 99 ? -7.922 -18.781 -8.711 1 69.19 99 LYS B CA 1
ATOM 2014 C C . LYS B 1 99 ? -6.887 -19.578 -9.492 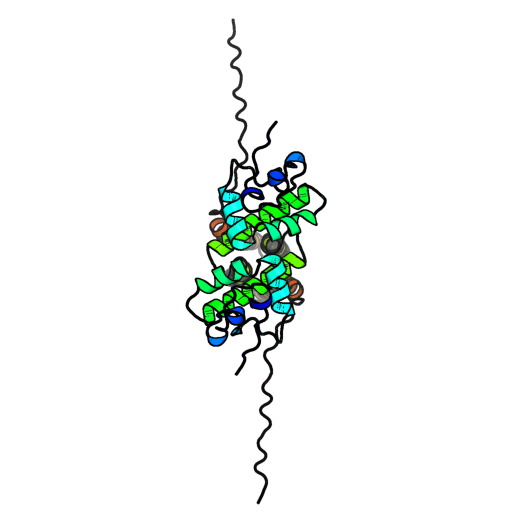1 69.19 99 LYS B C 1
ATOM 2016 O O . LYS B 1 99 ? -7.238 -20.5 -10.234 1 69.19 99 LYS B O 1
ATOM 2021 N N . PHE B 1 100 ? -5.625 -19.172 -9.406 1 70.19 100 PHE B N 1
ATOM 2022 C CA . PHE B 1 100 ? -4.535 -19.875 -10.07 1 70.19 100 PHE B CA 1
ATOM 2023 C C . PHE B 1 100 ? -4.512 -21.344 -9.656 1 70.19 100 PHE B C 1
ATOM 2025 O O . PHE B 1 100 ? -4.391 -22.234 -10.508 1 70.19 100 PHE B O 1
ATOM 2032 N N . LYS B 1 101 ? -4.629 -21.547 -8.398 1 75.31 101 LYS B N 1
ATOM 2033 C CA . LYS B 1 101 ? -4.668 -22.922 -7.887 1 75.31 101 LYS B CA 1
ATOM 2034 C C . LYS B 1 101 ? -5.832 -23.703 -8.492 1 75.31 101 LYS B C 1
ATOM 2036 O O . LYS B 1 101 ? -5.668 -24.844 -8.898 1 75.31 101 LYS B O 1
ATOM 2041 N N . ARG B 1 102 ? -6.961 -23.125 -8.531 1 76.81 102 ARG B N 1
ATOM 2042 C CA . ARG B 1 102 ? -8.133 -23.781 -9.094 1 76.81 102 ARG B CA 1
ATOM 2043 C C . ARG B 1 102 ? -7.926 -24.109 -10.57 1 76.81 102 ARG B C 1
ATOM 2045 O O . ARG B 1 102 ? -8.289 -25.203 -11.031 1 76.81 102 ARG B O 1
ATOM 2052 N N . ASP B 1 103 ? -7.449 -23.203 -11.227 1 70.06 103 ASP B N 1
ATOM 2053 C CA . ASP B 1 103 ? -7.18 -23.422 -12.641 1 70.06 103 ASP B CA 1
ATOM 2054 C C . ASP B 1 103 ? -6.172 -24.547 -12.852 1 70.06 103 ASP B C 1
ATOM 2056 O O . ASP B 1 103 ? -6.34 -25.375 -13.742 1 70.06 103 ASP B O 1
ATOM 2060 N N . ILE B 1 104 ? -5.137 -24.609 -12.102 1 72.94 104 ILE B N 1
ATOM 2061 C CA . ILE B 1 104 ? -4.125 -25.656 -12.195 1 72.94 104 ILE B CA 1
ATOM 2062 C C . ILE B 1 104 ? -4.746 -27.016 -11.844 1 72.94 104 ILE B C 1
ATOM 2064 O O . ILE B 1 104 ? -4.496 -28.016 -12.523 1 72.94 104 ILE B O 1
ATOM 2068 N N . ASP B 1 105 ? -5.535 -26.922 -10.805 1 79.69 105 ASP B N 1
ATOM 2069 C CA . ASP B 1 105 ? -6.223 -28.141 -10.422 1 79.69 105 ASP B CA 1
ATOM 2070 C C . ASP B 1 105 ? -7.086 -28.672 -11.562 1 79.69 105 ASP B C 1
ATOM 2072 O O . ASP B 1 105 ? -7.102 -29.875 -11.836 1 79.69 105 ASP B O 1
ATOM 2076 N N . SER B 1 106 ? -7.816 -27.812 -12.164 1 79.88 106 SER B N 1
ATOM 2077 C CA . SER B 1 106 ? -8.656 -28.188 -13.305 1 79.88 106 SER B CA 1
ATOM 2078 C C . SER B 1 106 ? -7.812 -28.75 -14.445 1 79.88 106 SER B C 1
ATOM 2080 O O . SER B 1 106 ? -8.18 -29.75 -15.062 1 79.88 106 SER B O 1
ATOM 2082 N N . ALA B 1 107 ? -6.754 -28.156 -14.727 1 71 107 ALA B N 1
ATOM 2083 C CA . ALA B 1 107 ? -5.859 -28.609 -15.789 1 71 107 ALA B CA 1
ATOM 2084 C C . ALA B 1 107 ? -5.273 -29.984 -15.453 1 71 107 ALA B C 1
ATOM 2086 O O . ALA B 1 107 ? -5.168 -30.844 -16.328 1 71 107 ALA B O 1
ATOM 2087 N N . ILE B 1 108 ? -4.863 -30.141 -14.227 1 75.62 108 ILE B N 1
ATOM 2088 C CA . ILE B 1 108 ? -4.332 -31.422 -13.766 1 75.62 108 ILE B CA 1
ATOM 2089 C C . ILE B 1 108 ? -5.379 -32.5 -13.961 1 75.62 108 ILE B C 1
ATOM 2091 O O . ILE B 1 108 ? -5.059 -33.594 -14.438 1 75.62 108 ILE B O 1
ATOM 2095 N N . ASN B 1 109 ? -6.621 -32.125 -13.633 1 81 109 ASN B N 1
ATOM 2096 C CA . ASN B 1 109 ? -7.715 -33.094 -13.742 1 81 109 ASN B CA 1
ATOM 2097 C C . ASN B 1 109 ? -7.949 -33.5 -15.195 1 81 109 ASN B C 1
ATOM 2099 O O . ASN B 1 109 ? -8.367 -34.656 -15.461 1 81 109 ASN B O 1
ATOM 2103 N N . GLU B 1 110 ? -7.648 -32.75 -16.078 1 75.88 110 GLU B N 1
ATOM 2104 C CA . GLU B 1 110 ? -7.883 -33 -17.5 1 75.88 110 GLU B CA 1
ATOM 2105 C C . GLU B 1 110 ? -6.75 -33.812 -18.109 1 75.88 110 GLU B C 1
ATOM 2107 O O . GLU B 1 110 ? -6.891 -34.375 -19.203 1 75.88 110 GLU B O 1
ATOM 2112 N N . LEU B 1 111 ? -5.719 -33.906 -17.406 1 71.75 111 LEU B N 1
ATOM 2113 C CA . LEU B 1 111 ? -4.574 -34.656 -17.906 1 71.75 111 LEU B CA 1
ATOM 2114 C C . LEU B 1 111 ? -4.867 -36.156 -17.906 1 71.75 111 LEU B C 1
ATOM 2116 O O . LEU B 1 111 ? -5.555 -36.688 -17.016 1 71.75 111 LEU B O 1
ATOM 2120 N N . GLU B 1 112 ? -4.539 -36.75 -18.969 1 78.06 112 GLU B N 1
ATOM 2121 C CA . GLU B 1 112 ? -4.691 -38.188 -19.078 1 78.06 112 GLU B CA 1
ATOM 2122 C C . GLU B 1 112 ? -3.51 -38.906 -18.438 1 78.06 112 GLU B C 1
ATOM 2124 O O . GLU B 1 112 ? -2.75 -39.594 -19.125 1 78.06 112 GLU B O 1
ATOM 2129 N N . ILE B 1 113 ? -3.262 -38.844 -17.094 1 76.81 113 ILE B N 1
ATOM 2130 C CA . ILE B 1 113 ? -2.225 -39.5 -16.312 1 76.81 113 ILE B CA 1
ATOM 2131 C C . ILE B 1 113 ? -2.857 -40.219 -15.117 1 76.81 113 ILE B C 1
ATOM 2133 O O . ILE B 1 113 ? -4.027 -40 -14.797 1 76.81 113 ILE B O 1
ATOM 2137 N N . PRO B 1 114 ? -2.18 -41.219 -14.641 1 82 114 PRO B N 1
ATOM 2138 C CA . PRO B 1 114 ? -2.723 -41.969 -13.508 1 82 114 PRO B CA 1
ATOM 2139 C C . PRO B 1 114 ? -3.123 -41.094 -12.336 1 82 114 PRO B C 1
ATOM 2141 O O . PRO B 1 114 ? -2.467 -40.062 -12.078 1 82 114 PRO B O 1
ATOM 2144 N N . THR B 1 115 ? -4.242 -41.406 -11.641 1 87.44 115 THR B N 1
ATOM 2145 C CA . THR B 1 115 ? -4.848 -40.625 -10.57 1 87.44 115 THR B CA 1
ATOM 2146 C C . THR B 1 115 ? -3.838 -40.344 -9.469 1 87.44 115 THR B C 1
ATOM 2148 O O . THR B 1 115 ? -3.85 -39.25 -8.867 1 87.44 115 THR B O 1
ATOM 2151 N N . ASP B 1 116 ? -2.969 -41.312 -9.281 1 86.56 116 ASP B N 1
ATOM 2152 C CA . ASP B 1 116 ? -1.985 -41.125 -8.219 1 86.56 116 ASP B CA 1
ATOM 2153 C C . ASP B 1 116 ? -1.011 -40 -8.555 1 86.56 116 ASP B C 1
ATOM 2155 O O . ASP B 1 116 ? -0.584 -39.25 -7.676 1 86.56 116 ASP B O 1
ATOM 2159 N N . LYS B 1 117 ? -0.671 -39.906 -9.82 1 75.62 117 LYS B N 1
ATOM 2160 C CA . LYS B 1 117 ? 0.223 -38.844 -10.266 1 75.62 117 LYS B CA 1
ATOM 2161 C C . LYS B 1 117 ? -0.477 -37.469 -10.227 1 75.62 117 LYS B C 1
ATOM 2163 O O . LYS B 1 117 ? 0.135 -36.469 -9.867 1 75.62 117 LYS B O 1
ATOM 2168 N N . LYS B 1 118 ? -1.812 -37.469 -10.531 1 78.19 118 LYS B N 1
ATOM 2169 C CA . LYS B 1 118 ? -2.596 -36.25 -10.414 1 78.19 118 LYS B CA 1
ATOM 2170 C C . LYS B 1 118 ? -2.633 -35.75 -8.977 1 78.19 118 LYS B C 1
ATOM 2172 O O . LYS B 1 118 ? -2.416 -34.562 -8.711 1 78.19 118 LYS B O 1
ATOM 2177 N N . ASN B 1 119 ? -2.809 -36.688 -8.07 1 85.88 119 ASN B N 1
ATOM 2178 C CA . ASN B 1 119 ? -2.891 -36.312 -6.66 1 85.88 119 ASN B CA 1
ATOM 2179 C C . ASN B 1 119 ? -1.559 -35.781 -6.137 1 85.88 119 ASN B C 1
ATOM 2181 O O . ASN B 1 119 ? -1.53 -34.844 -5.328 1 85.88 119 ASN B O 1
ATOM 2185 N N . GLN B 1 120 ? -0.535 -36.406 -6.574 1 78.25 120 GLN B N 1
ATOM 2186 C CA . GLN B 1 120 ? 0.788 -35.938 -6.184 1 78.25 120 GLN B CA 1
ATOM 2187 C C . GLN B 1 120 ? 1.011 -34.5 -6.641 1 78.25 120 GLN B C 1
ATOM 2189 O O . GLN B 1 120 ? 1.511 -33.656 -5.879 1 78.25 120 GLN B O 1
ATOM 2194 N N . LEU B 1 121 ? 0.637 -34.188 -7.859 1 75.38 121 LEU B N 1
ATOM 2195 C CA . LEU B 1 121 ? 0.807 -32.844 -8.414 1 75.38 121 LEU B CA 1
ATOM 2196 C C . LEU B 1 121 ? -0.041 -31.828 -7.656 1 75.38 121 LEU B C 1
ATOM 2198 O O . LEU B 1 121 ? 0.426 -30.719 -7.352 1 75.38 121 LEU B O 1
ATOM 2202 N N . LYS B 1 122 ? -1.217 -32.188 -7.312 1 82.88 122 LYS B N 1
ATOM 2203 C CA . LYS B 1 122 ? -2.102 -31.297 -6.574 1 82.88 122 LYS B CA 1
ATOM 2204 C C . LYS B 1 122 ? -1.545 -30.984 -5.188 1 82.88 122 LYS B C 1
ATOM 2206 O O . LYS B 1 122 ? -1.642 -29.859 -4.707 1 82.88 122 LYS B O 1
ATOM 2211 N N . ARG B 1 123 ? -0.98 -31.953 -4.602 1 82.5 123 ARG B N 1
ATOM 2212 C CA . ARG B 1 123 ? -0.382 -31.734 -3.287 1 82.5 123 ARG B CA 1
ATOM 2213 C C . ARG B 1 123 ? 0.79 -30.766 -3.369 1 82.5 123 ARG B C 1
ATOM 2215 O O . ARG B 1 123 ? 0.964 -29.922 -2.49 1 82.5 123 ARG B O 1
ATOM 2222 N N . LEU B 1 124 ? 1.525 -30.969 -4.352 1 72.12 124 LEU B N 1
ATOM 2223 C CA . LEU B 1 124 ? 2.654 -30.062 -4.531 1 72.12 124 LEU B CA 1
ATOM 2224 C C . LEU B 1 124 ? 2.176 -28.625 -4.75 1 72.12 124 LEU B C 1
ATOM 2226 O O . LEU B 1 124 ? 2.732 -27.688 -4.176 1 72.12 124 LEU B O 1
ATOM 2230 N N . VAL B 1 125 ? 1.177 -28.484 -5.57 1 76.38 125 VAL B N 1
ATOM 2231 C CA . VAL B 1 125 ? 0.608 -27.172 -5.84 1 76.38 125 VAL B CA 1
ATOM 2232 C C . VAL B 1 125 ? 0.081 -26.562 -4.539 1 76.38 125 VAL B C 1
ATOM 2234 O O . VAL B 1 125 ? 0.325 -25.391 -4.254 1 76.38 125 VAL B O 1
ATOM 2237 N N . ASP B 1 126 ? -0.559 -27.359 -3.736 1 79 126 ASP B N 1
ATOM 2238 C CA . ASP B 1 126 ? -1.093 -26.906 -2.457 1 79 126 ASP B CA 1
ATOM 2239 C C . ASP B 1 126 ? 0.03 -26.469 -1.52 1 79 126 ASP B C 1
ATOM 2241 O O . ASP B 1 126 ? -0.079 -25.438 -0.851 1 79 126 ASP B O 1
ATOM 2245 N N . ALA B 1 127 ? 0.976 -27.25 -1.491 1 71.44 127 ALA B N 1
ATOM 2246 C CA . ALA B 1 127 ? 2.098 -26.953 -0.602 1 71.44 127 ALA B CA 1
ATOM 2247 C C . ALA B 1 127 ? 2.762 -25.641 -0.978 1 71.44 127 ALA B C 1
ATOM 2249 O O . ALA B 1 127 ? 3.109 -24.844 -0.103 1 71.44 127 ALA B O 1
ATOM 2250 N N . ARG B 1 128 ? 2.898 -25.484 -2.193 1 65.69 128 ARG B N 1
ATOM 2251 C CA . ARG B 1 128 ? 3.557 -24.266 -2.656 1 65.69 128 ARG B CA 1
ATOM 2252 C C . ARG B 1 128 ? 2.67 -23.047 -2.432 1 65.69 128 ARG B C 1
ATOM 2254 O O . ARG B 1 128 ? 3.154 -21.984 -2.025 1 65.69 128 ARG B O 1
ATOM 2261 N N . ARG B 1 129 ? 1.44 -23.172 -2.74 1 69.5 129 ARG B N 1
ATOM 2262 C CA . ARG B 1 129 ? 0.484 -22.109 -2.457 1 69.5 129 ARG B CA 1
ATOM 2263 C C . ARG B 1 129 ? 0.521 -21.719 -0.984 1 69.5 129 ARG B C 1
ATOM 2265 O O . ARG B 1 129 ? 0.579 -20.531 -0.652 1 69.5 129 ARG B O 1
ATOM 2272 N N . ASN B 1 130 ? 0.537 -22.734 -0.187 1 67.88 130 ASN B N 1
ATOM 2273 C CA . ASN B 1 130 ? 0.53 -22.5 1.253 1 67.88 130 ASN B CA 1
ATOM 2274 C C . ASN B 1 130 ? 1.82 -21.828 1.716 1 67.88 130 ASN B C 1
ATOM 2276 O O . ASN B 1 130 ? 1.797 -20.984 2.611 1 67.88 130 ASN B O 1
ATOM 2280 N N . ALA B 1 131 ? 2.842 -22.266 1.116 1 62.53 131 ALA B N 1
ATOM 2281 C CA . ALA B 1 131 ? 4.121 -21.641 1.446 1 62.53 131 ALA B CA 1
ATOM 2282 C C . ALA B 1 131 ? 4.117 -20.156 1.08 1 62.53 131 ALA B C 1
ATOM 2284 O O . ALA B 1 131 ? 4.625 -19.328 1.835 1 62.53 131 ALA B O 1
ATOM 2285 N N . ILE B 1 132 ? 3.504 -19.828 0.025 1 61.03 132 ILE B N 1
ATOM 2286 C CA . ILE B 1 132 ? 3.449 -18.438 -0.455 1 61.03 132 ILE B CA 1
ATOM 2287 C C . ILE B 1 132 ? 2.553 -17.609 0.462 1 61.03 132 ILE B C 1
ATOM 2289 O O . ILE B 1 132 ? 2.906 -16.5 0.837 1 61.03 132 ILE B O 1
ATOM 2293 N N . ILE B 1 133 ? 1.517 -18.203 0.814 1 61.62 133 ILE B N 1
ATOM 2294 C CA . ILE B 1 133 ? 0.576 -17.516 1.688 1 61.62 133 ILE B CA 1
ATOM 2295 C C . ILE B 1 133 ? 1.19 -17.344 3.076 1 61.62 133 ILE B C 1
ATOM 2297 O O . ILE B 1 133 ? 1.052 -16.281 3.697 1 61.62 133 ILE B O 1
ATOM 2301 N N . GLY B 1 134 ? 1.762 -18.453 3.525 1 58.06 134 GLY B N 1
ATOM 2302 C CA . GLY B 1 134 ? 2.389 -18.406 4.836 1 58.06 134 GLY B CA 1
ATOM 2303 C C . GLY B 1 134 ? 3.479 -17.359 4.941 1 58.06 134 GLY B C 1
ATOM 2304 O O . GLY B 1 134 ? 3.607 -16.703 5.973 1 58.06 134 GLY B O 1
ATOM 2305 N N . MET B 1 135 ? 4.211 -17.25 3.947 1 52.84 135 MET B N 1
ATOM 2306 C CA . MET B 1 135 ? 5.262 -16.234 3.949 1 52.84 135 MET B CA 1
ATOM 2307 C C . MET B 1 135 ? 4.668 -14.844 4.102 1 52.84 135 MET B C 1
ATOM 2309 O O . MET B 1 135 ? 5.25 -13.984 4.773 1 52.84 135 MET B O 1
ATOM 2313 N N . ARG B 1 136 ? 3.561 -14.727 3.635 1 54.88 136 ARG B N 1
ATOM 2314 C CA . ARG B 1 136 ? 2.908 -13.422 3.684 1 54.88 136 ARG B CA 1
ATOM 2315 C C . ARG B 1 136 ? 2.336 -13.148 5.07 1 54.88 136 ARG B C 1
ATOM 2317 O O . ARG B 1 136 ? 2.416 -12.023 5.57 1 54.88 136 ARG B O 1
ATOM 2324 N N . GLU B 1 137 ? 1.707 -14.258 5.543 1 52.06 137 GLU B N 1
ATOM 2325 C CA . GLU B 1 137 ? 1.13 -14.117 6.875 1 52.06 137 GLU B CA 1
ATOM 2326 C C . GLU B 1 137 ? 2.209 -13.844 7.918 1 52.06 137 GLU B C 1
ATOM 2328 O O . GLU B 1 137 ? 1.998 -13.062 8.844 1 52.06 137 GLU B O 1
ATOM 23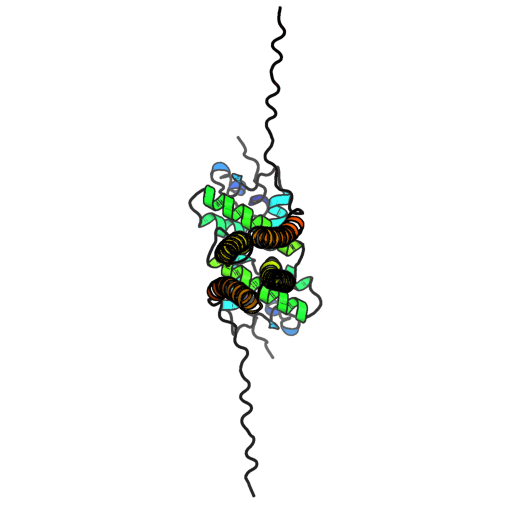33 N N . ASN B 1 138 ? 3.156 -14.594 7.727 1 46.34 138 ASN B N 1
ATOM 2334 C CA . ASN B 1 138 ? 4.266 -14.352 8.641 1 46.34 138 ASN B CA 1
ATOM 2335 C C . ASN B 1 138 ? 4.812 -12.938 8.492 1 46.34 138 ASN B C 1
ATOM 2337 O O . ASN B 1 138 ? 5.223 -12.32 9.477 1 46.34 138 ASN B O 1
ATOM 2341 N N . GLU B 1 139 ? 4.77 -12.617 7.344 1 43.66 139 GLU B N 1
ATOM 2342 C CA . GLU B 1 139 ? 5.203 -11.234 7.148 1 43.66 139 GLU B CA 1
ATOM 2343 C C . GLU B 1 139 ? 4.188 -10.25 7.719 1 43.66 139 GLU B C 1
ATOM 2345 O O . GLU B 1 139 ? 4.555 -9.18 8.211 1 43.66 139 GLU B O 1
ATOM 2350 N N . GLN B 1 140 ? 2.885 -10.68 7.676 1 42.22 140 GLN B N 1
ATOM 2351 C CA . GLN B 1 140 ? 1.798 -9.875 8.227 1 42.22 140 GLN B CA 1
ATOM 2352 C C . GLN B 1 140 ? 1.664 -10.094 9.734 1 42.22 140 GLN B C 1
ATOM 2354 O O . GLN B 1 140 ? 1.069 -9.266 10.43 1 42.22 140 GLN B O 1
ATOM 2359 N N . GLY B 1 141 ? 1.818 -11.367 10.148 1 39.09 141 GLY B N 1
ATOM 2360 C CA . GLY B 1 141 ? 1.604 -11.711 11.547 1 39.09 141 GLY B CA 1
ATOM 2361 C C . GLY B 1 141 ? 2.311 -10.773 12.5 1 39.09 141 GLY B C 1
ATOM 2362 O O . GLY B 1 141 ? 2.145 -10.875 13.719 1 39.09 141 GLY B O 1
ATOM 2363 N N . GLY B 1 142 ? 3.225 -10.102 12.078 1 33.31 142 GLY B N 1
ATOM 2364 C CA . GLY B 1 142 ? 3.59 -9.117 13.086 1 33.31 142 GLY B CA 1
ATOM 2365 C C . GLY B 1 142 ? 2.514 -8.07 13.32 1 33.31 142 GLY B C 1
ATOM 2366 O O . GLY B 1 142 ? 2.674 -7.184 14.156 1 33.31 142 GLY B O 1
ATOM 2367 N N . VAL B 1 143 ? 1.726 -7.82 12.43 1 33.5 143 VAL B N 1
ATOM 2368 C CA . VAL B 1 143 ? 0.654 -6.895 12.781 1 33.5 143 VAL B CA 1
ATOM 2369 C C . VAL B 1 143 ? -0.428 -7.629 13.57 1 33.5 143 VAL B C 1
ATOM 2371 O O . VAL B 1 143 ? -0.982 -8.625 13.094 1 33.5 143 VAL B O 1
ATOM 2374 N N . HIS B 1 144 ? -0.397 -7.691 14.891 1 29.23 144 HIS B N 1
ATOM 2375 C CA . HIS B 1 144 ? -1.355 -8.219 15.852 1 29.23 144 HIS B CA 1
ATOM 2376 C C . HIS B 1 144 ? -2.789 -7.969 15.398 1 29.23 144 HIS B C 1
ATOM 2378 O O . HIS B 1 144 ? -3.15 -6.84 15.062 1 29.23 144 HIS B O 1
ATOM 2384 N N . ARG B 1 145 ? -3.467 -8.875 14.914 1 30.75 145 ARG B N 1
ATOM 2385 C CA . ARG B 1 145 ? -4.926 -8.891 14.898 1 30.75 145 ARG B CA 1
ATOM 2386 C C . ARG B 1 145 ? -5.488 -8.266 16.172 1 30.75 145 ARG B C 1
ATOM 2388 O O . ARG B 1 145 ? -5.16 -8.703 17.281 1 30.75 145 ARG B O 1
ATOM 2395 N N . ALA B 1 146 ? -5.887 -7.043 16.281 1 26.77 146 ALA B N 1
ATOM 2396 C CA . ALA B 1 146 ? -6.82 -6.664 17.344 1 26.77 146 ALA B CA 1
ATOM 2397 C C . ALA B 1 146 ? -7.879 -7.742 17.547 1 26.77 146 ALA B C 1
ATOM 2399 O O . ALA B 1 146 ? -8.695 -7.996 16.672 1 26.77 146 ALA B O 1
ATOM 2400 N N . ASP B 1 147 ? -7.547 -8.75 18.109 1 24.3 147 ASP B N 1
ATOM 2401 C CA . ASP B 1 147 ? -8.461 -9.758 18.625 1 24.3 147 ASP B CA 1
ATOM 2402 C C . ASP B 1 147 ? -9.711 -9.109 19.234 1 24.3 147 ASP B C 1
ATOM 2404 O O . ASP B 1 147 ? -9.602 -8.25 20.109 1 24.3 147 ASP B O 1
ATOM 2408 N N . GLY B 1 148 ? -10.781 -8.875 18.516 1 23.22 148 GLY B N 1
ATOM 2409 C CA . GLY B 1 148 ? -12.062 -8.688 19.172 1 23.22 148 GLY B CA 1
ATOM 2410 C C . GLY B 1 148 ? -12.211 -9.508 20.438 1 23.22 148 GLY B C 1
ATOM 2411 O O . GLY B 1 148 ? -11.609 -10.578 20.578 1 23.22 148 GLY B O 1
ATOM 2412 N N . ALA B 1 149 ? -12.477 -8.852 21.688 1 24.66 149 ALA B N 1
ATOM 2413 C CA . ALA B 1 149 ? -12.906 -9.289 23.016 1 24.66 149 ALA B CA 1
ATOM 2414 C C . ALA B 1 149 ? -13.922 -10.422 22.922 1 24.66 149 ALA B C 1
ATOM 2416 O O . ALA B 1 149 ? -14.906 -10.32 22.188 1 24.66 149 ALA B O 1
ATOM 2417 N N . SER B 1 150 ? -13.469 -11.57 23.031 1 23.09 150 SER B N 1
ATOM 2418 C CA . SER B 1 150 ? -14.305 -12.719 23.375 1 23.09 150 SER B CA 1
ATOM 2419 C C . SER B 1 150 ? -15.227 -12.391 24.547 1 23.09 150 SER B C 1
ATOM 2421 O O . SER B 1 150 ? -14.766 -12.047 25.641 1 23.09 150 SER B O 1
ATOM 2423 N N . THR B 1 151 ? -16.406 -11.773 24.312 1 24.55 151 THR B N 1
ATOM 2424 C CA . THR B 1 151 ? -17.484 -11.758 25.297 1 24.55 151 THR B CA 1
ATOM 2425 C C . THR B 1 151 ? -17.75 -13.164 25.844 1 24.55 151 THR B C 1
ATOM 2427 O O . THR B 1 151 ? -18.141 -14.062 25.078 1 24.55 151 THR B O 1
ATOM 2430 N N . SER B 1 152 ? -16.844 -13.656 26.812 1 22.67 152 SER B N 1
ATOM 2431 C CA . SER B 1 152 ? -17.172 -14.797 27.672 1 22.67 152 SER B CA 1
ATOM 2432 C C . SER B 1 152 ? -18.531 -14.617 28.344 1 22.67 152 SER B C 1
ATOM 2434 O O . SER B 1 152 ? -18.719 -13.68 29.109 1 22.67 152 SER B O 1
ATOM 2436 N N . SER B 1 153 ? -19.656 -14.922 27.625 1 23.48 153 SER B N 1
ATOM 2437 C CA . SER B 1 153 ? -20.969 -15.102 28.219 1 23.48 153 SER B CA 1
ATOM 2438 C C . SER B 1 153 ? -20.938 -16.109 29.359 1 23.48 153 SER B C 1
ATOM 2440 O O . SER B 1 153 ? -20.547 -17.266 29.172 1 23.48 153 SER B O 1
ATOM 2442 N N . GLY B 1 154 ? -20.516 -15.711 30.594 1 22.64 154 GLY B N 1
ATOM 2443 C CA . GLY B 1 154 ? -20.734 -16.469 31.812 1 22.64 154 GLY B CA 1
ATOM 2444 C C . GLY B 1 154 ? -22.156 -16.984 31.953 1 22.64 154 GLY B C 1
ATOM 2445 O O . GLY B 1 154 ? -23.094 -16.359 31.453 1 22.64 154 GLY B O 1
ATOM 2446 N N . PRO B 1 155 ? -22.375 -18.328 31.953 1 24.3 155 PRO B N 1
ATOM 2447 C CA . PRO B 1 155 ? -23.672 -18.969 32.188 1 24.3 155 PRO B CA 1
ATOM 2448 C C . PRO B 1 155 ? -24.328 -18.484 33.5 1 24.3 155 PRO B C 1
ATOM 2450 O O . PRO B 1 155 ? -23.625 -18.094 34.438 1 24.3 155 PRO B O 1
ATOM 2453 N N . ALA B 1 156 ? -25.5 -17.75 33.469 1 25.28 156 ALA B N 1
ATOM 2454 C CA . ALA B 1 156 ? -26.406 -17.453 34.562 1 25.28 156 ALA B CA 1
ATOM 2455 C C . ALA B 1 156 ? -26.859 -18.734 35.281 1 25.28 156 ALA B C 1
ATOM 2457 O O . ALA B 1 156 ? -27.531 -19.562 34.688 1 25.28 156 ALA B O 1
ATOM 2458 N N . ASN B 1 157 ? -25.969 -19.391 36.125 1 21.72 157 ASN B N 1
ATOM 2459 C CA . ASN B 1 157 ? -26.484 -20.453 36.969 1 21.72 157 ASN B CA 1
ATOM 2460 C C . ASN B 1 157 ? -27.703 -20 37.781 1 21.72 157 ASN B C 1
ATOM 2462 O O . ASN B 1 157 ? -27.609 -19.047 38.562 1 21.72 157 ASN B O 1
ATOM 2466 N N . GLN B 1 158 ? -28.938 -20.141 37.219 1 23.38 158 GLN B N 1
ATOM 2467 C CA . GLN B 1 158 ? -30.25 -20.109 37.844 1 23.38 158 GLN B CA 1
ATOM 2468 C C . GLN B 1 158 ? -30.312 -21.047 39.031 1 23.38 158 GLN B C 1
ATOM 2470 O O . GLN B 1 158 ? -30.719 -22.203 38.906 1 23.38 158 GLN B O 1
ATOM 2475 N N . ASN B 1 159 ? -29.328 -21.078 39.969 1 20.64 159 ASN B N 1
ATOM 2476 C CA . ASN B 1 159 ? -29.656 -21.969 41.062 1 20.64 159 ASN B CA 1
ATOM 2477 C C . ASN B 1 159 ? -30.906 -21.531 41.812 1 20.64 159 ASN B C 1
ATOM 2479 O O . ASN B 1 159 ? -31.703 -22.359 42.25 1 20.64 159 ASN B O 1
ATOM 2483 N N . GLN B 1 160 ? -31.078 -20.312 42.469 1 23.83 160 GLN B N 1
ATOM 2484 C CA . GLN B 1 160 ? -31.594 -20.375 43.844 1 23.83 160 GLN B CA 1
ATOM 2485 C C . GLN B 1 160 ? -33.094 -20.641 43.844 1 23.83 160 GLN B C 1
ATOM 2487 O O . GLN B 1 160 ? -33.875 -19.891 43.25 1 23.83 160 GLN B O 1
ATOM 2492 N N . PRO B 1 161 ? -33.562 -22.016 44.094 1 22.56 161 PRO B N 1
ATOM 2493 C CA . PRO B 1 161 ? -34.625 -22.141 45.094 1 22.56 161 PRO B CA 1
ATOM 2494 C C . PRO B 1 161 ? -34.25 -21.562 46.469 1 22.56 161 PRO B C 1
ATOM 2496 O O . PRO B 1 161 ? -33.062 -21.453 46.781 1 22.56 161 PRO B O 1
#